Protein AF-A0A2X1L047-F1 (afdb_monomer)

Organism: Escherichia coli (NCBI:txid562)

Structure (mmCIF, N/CA/C/O backbone):
data_AF-A0A2X1L047-F1
#
_entry.id   AF-A0A2X1L047-F1
#
loop_
_atom_site.group_PDB
_atom_site.id
_atom_site.type_symbol
_atom_site.label_atom_id
_atom_site.label_alt_id
_atom_site.label_comp_id
_atom_site.label_asym_id
_atom_site.label_entity_id
_atom_site.label_seq_id
_atom_site.pdbx_PDB_ins_code
_atom_site.Cartn_x
_atom_site.Cartn_y
_atom_site.Cartn_z
_atom_site.occupancy
_atom_site.B_iso_or_equiv
_atom_site.auth_seq_id
_atom_site.auth_comp_id
_atom_site.auth_asym_id
_atom_site.auth_atom_id
_atom_site.pdbx_PDB_model_num
ATOM 1 N N . MET A 1 1 ? -14.850 -11.835 -10.271 1.00 62.09 1 MET A N 1
ATOM 2 C CA . MET A 1 1 ? -15.091 -10.368 -10.203 1.00 62.09 1 MET A CA 1
ATOM 3 C C . MET A 1 1 ? -16.073 -9.968 -9.106 1.00 62.09 1 MET A C 1
ATOM 5 O O . MET A 1 1 ? -15.681 -9.156 -8.285 1.00 62.09 1 MET A O 1
ATOM 9 N N . LYS A 1 2 ? -17.298 -10.521 -9.029 1.00 65.12 2 LYS A N 1
ATOM 10 C CA . LYS A 1 2 ? -18.247 -10.174 -7.944 1.00 65.12 2 LYS A CA 1
ATOM 11 C C . LYS A 1 2 ? -17.676 -10.410 -6.530 1.00 65.12 2 LYS A C 1
ATOM 13 O O . LYS A 1 2 ? -17.850 -9.552 -5.678 1.00 65.12 2 LYS A O 1
ATOM 18 N N . GLY A 1 3 ? -16.928 -11.499 -6.316 1.00 62.28 3 GLY A N 1
ATOM 19 C CA . GLY A 1 3 ? -16.247 -11.768 -5.037 1.00 62.28 3 GLY A CA 1
ATOM 20 C C . GLY A 1 3 ? -15.203 -10.712 -4.646 1.00 62.28 3 GLY A C 1
ATOM 21 O O . GLY A 1 3 ? -15.186 -10.265 -3.508 1.00 62.28 3 GLY A O 1
ATOM 22 N N . CYS A 1 4 ? -14.403 -10.220 -5.598 1.00 68.00 4 CYS A N 1
ATOM 23 C CA . CYS A 1 4 ? -13.423 -9.153 -5.348 1.00 68.00 4 CYS A CA 1
ATOM 24 C C . CYS A 1 4 ? -14.096 -7.829 -4.950 1.00 68.00 4 CYS A C 1
ATOM 26 O O . CYS A 1 4 ? -13.608 -7.125 -4.073 1.00 68.00 4 CYS A O 1
ATOM 28 N N . VAL A 1 5 ? -15.233 -7.503 -5.576 1.00 71.25 5 VAL A N 1
ATOM 29 C CA . VAL A 1 5 ? -16.035 -6.325 -5.206 1.00 71.25 5 VAL A CA 1
ATOM 30 C C . VAL A 1 5 ? -16.608 -6.489 -3.799 1.00 71.25 5 VAL A C 1
ATOM 32 O O . VAL A 1 5 ? -16.597 -5.538 -3.027 1.00 71.25 5 VAL A O 1
ATOM 35 N N . PHE A 1 6 ? -17.055 -7.694 -3.439 1.00 70.44 6 PHE A N 1
ATOM 36 C CA . PHE A 1 6 ? -17.582 -7.976 -2.106 1.00 70.44 6 PHE A CA 1
ATOM 37 C C . PHE A 1 6 ? -16.520 -7.841 -1.008 1.00 70.44 6 PHE A C 1
ATOM 39 O O . PHE A 1 6 ? -16.817 -7.265 0.033 1.00 70.44 6 PHE A O 1
ATOM 46 N N . LEU A 1 7 ? -15.277 -8.278 -1.255 1.00 72.06 7 LEU A N 1
ATOM 47 C CA . LEU A 1 7 ? -14.162 -8.015 -0.336 1.00 72.06 7 LEU A CA 1
ATOM 48 C C . LEU A 1 7 ? -13.925 -6.511 -0.155 1.00 72.06 7 LEU A C 1
ATOM 50 O O . LEU A 1 7 ? -13.777 -6.056 0.971 1.00 72.06 7 LEU A O 1
ATOM 54 N N . GLY A 1 8 ? -13.954 -5.734 -1.244 1.00 71.31 8 GLY A N 1
ATOM 55 C CA . GLY A 1 8 ? -13.827 -4.275 -1.168 1.00 71.31 8 GLY A CA 1
ATOM 56 C C . GLY A 1 8 ? -14.950 -3.617 -0.357 1.00 71.31 8 GLY A C 1
ATOM 57 O O . GLY A 1 8 ? -14.682 -2.749 0.468 1.00 71.31 8 GLY A O 1
ATOM 58 N N . ILE A 1 9 ? -16.196 -4.067 -0.543 1.00 72.12 9 ILE A N 1
ATOM 59 C CA . ILE A 1 9 ? -17.352 -3.606 0.246 1.00 72.12 9 ILE A CA 1
ATOM 60 C C . ILE A 1 9 ? -17.177 -3.977 1.722 1.00 72.12 9 ILE A C 1
ATOM 62 O O . ILE A 1 9 ? -17.412 -3.144 2.591 1.00 72.12 9 ILE A O 1
ATOM 66 N N . TYR A 1 10 ? -16.748 -5.206 2.014 1.00 77.06 10 TYR A N 1
ATOM 67 C CA . TYR A 1 10 ? -16.502 -5.654 3.382 1.00 77.06 10 TYR A CA 1
ATOM 68 C C . TYR A 1 10 ? -15.429 -4.804 4.074 1.00 77.06 10 TYR A C 1
ATOM 70 O O . TYR A 1 10 ? -15.672 -4.324 5.179 1.00 77.06 10 TYR A O 1
ATOM 78 N N . SER A 1 11 ? -14.291 -4.551 3.415 1.00 76.50 11 SER A N 1
ATOM 79 C CA . SER A 1 11 ? -13.235 -3.683 3.954 1.00 76.50 11 SER A CA 1
ATOM 80 C C . SER A 1 11 ? -13.743 -2.263 4.215 1.00 76.50 11 SER A C 1
ATOM 82 O O . SER A 1 11 ? -13.485 -1.714 5.280 1.00 76.50 11 SER A O 1
ATOM 84 N N . ASN A 1 12 ? -14.527 -1.692 3.294 1.00 77.69 12 ASN A N 1
ATOM 85 C CA . ASN A 1 12 ? -15.113 -0.364 3.481 1.00 77.69 12 ASN A CA 1
ATOM 86 C C . ASN A 1 12 ? -16.092 -0.316 4.670 1.00 77.69 12 ASN A C 1
ATOM 88 O O . ASN A 1 12 ? -16.062 0.618 5.464 1.00 77.69 12 ASN A O 1
ATOM 92 N N . ASN A 1 13 ? -16.930 -1.345 4.827 1.00 75.00 13 ASN A N 1
ATOM 93 C CA . ASN A 1 13 ? -17.867 -1.440 5.948 1.00 75.00 13 ASN A CA 1
ATOM 94 C C . ASN A 1 13 ? -17.146 -1.628 7.291 1.00 75.00 13 ASN A C 1
ATOM 96 O O . ASN A 1 13 ? -17.613 -1.134 8.316 1.00 75.00 13 ASN A O 1
ATOM 100 N N . LEU A 1 14 ? -16.026 -2.357 7.303 1.00 77.81 14 LEU A N 1
ATOM 101 C CA . LEU A 1 14 ? -15.207 -2.530 8.500 1.00 77.81 14 LEU A CA 1
ATOM 102 C C . LEU A 1 14 ? -14.537 -1.209 8.904 1.00 77.81 14 LEU A C 1
ATOM 104 O O . LEU A 1 14 ? -14.561 -0.859 10.084 1.00 77.81 14 LEU A O 1
ATOM 108 N N . ASP A 1 15 ? -14.018 -0.452 7.935 1.00 78.62 15 ASP A N 1
ATOM 109 C CA . ASP A 1 15 ? -13.467 0.888 8.167 1.00 78.62 15 ASP A CA 1
ATOM 110 C C . ASP A 1 15 ? -14.531 1.832 8.762 1.00 78.62 15 ASP A C 1
ATOM 112 O O . ASP A 1 15 ? -14.278 2.497 9.768 1.00 78.62 15 ASP A O 1
ATOM 116 N N . GLU A 1 16 ? -15.750 1.846 8.210 1.00 79.44 16 GLU A N 1
ATOM 117 C CA . GLU A 1 16 ? -16.874 2.631 8.747 1.00 79.44 16 GLU A CA 1
ATOM 118 C C . GLU A 1 16 ? -17.272 2.182 10.165 1.00 79.44 16 GLU A C 1
ATOM 120 O O . GLU A 1 16 ? -17.502 3.009 11.054 1.00 79.44 16 GLU A O 1
ATOM 125 N N . PHE A 1 17 ? -17.306 0.867 10.411 1.00 80.62 17 PHE A N 1
ATOM 126 C CA . PHE A 1 17 ? -17.589 0.313 11.733 1.00 80.62 17 PHE A CA 1
ATOM 127 C C . PHE A 1 17 ? -16.594 0.820 12.783 1.00 80.62 17 PHE A C 1
ATOM 129 O O . PHE A 1 17 ? -17.014 1.194 13.882 1.00 80.62 17 PHE A O 1
ATOM 136 N N . TYR A 1 18 ? -15.299 0.862 12.454 1.00 78.06 18 TYR A N 1
ATOM 137 C CA . TYR A 1 18 ? -14.273 1.370 13.361 1.00 78.06 18 TYR A CA 1
ATOM 138 C C . TYR A 1 18 ? -14.403 2.874 13.609 1.00 78.06 18 TYR A C 1
ATOM 140 O O . TYR A 1 18 ? -14.408 3.290 14.769 1.00 78.06 18 TYR A O 1
ATOM 148 N N . LYS A 1 19 ? -14.573 3.663 12.545 1.00 76.38 19 LYS A N 1
ATOM 149 C CA . LYS A 1 19 ? -14.665 5.129 12.626 1.00 76.38 19 LYS A CA 1
ATOM 150 C C . LYS A 1 19 ? -15.854 5.638 13.424 1.00 76.38 19 LYS A C 1
ATOM 152 O O . LYS A 1 19 ? -15.734 6.638 14.125 1.00 76.38 19 LYS A O 1
ATOM 157 N N . VAL A 1 20 ? -17.009 4.990 13.268 1.00 75.25 20 VAL A N 1
ATOM 158 C CA . VAL A 1 20 ? -18.275 5.475 13.832 1.00 75.25 20 VAL A CA 1
ATOM 159 C C . VAL A 1 20 ? -18.647 4.657 15.062 1.00 75.25 20 VAL A C 1
ATOM 161 O O . VAL A 1 20 ? -18.628 5.154 16.186 1.00 75.25 20 VAL A O 1
ATOM 164 N N . ARG A 1 21 ? -18.951 3.369 14.874 1.00 77.31 21 ARG A N 1
ATOM 165 C CA . ARG A 1 21 ? -19.600 2.550 15.911 1.00 77.31 21 ARG A CA 1
ATOM 166 C C . ARG A 1 21 ? -18.648 2.135 17.025 1.00 77.31 21 ARG A C 1
ATOM 168 O O . ARG A 1 21 ? -19.036 2.091 18.191 1.00 77.31 21 ARG A O 1
ATOM 175 N N . PHE A 1 22 ? -17.408 1.796 16.683 1.00 79.44 22 PHE A N 1
ATOM 176 C CA . PHE A 1 22 ? -16.419 1.399 17.680 1.00 79.44 22 PHE A CA 1
ATOM 177 C C . PHE A 1 22 ? -15.919 2.599 18.490 1.00 79.44 22 PHE A C 1
ATOM 179 O O . PHE A 1 22 ? -15.774 2.480 19.710 1.00 79.44 22 PHE A O 1
ATOM 186 N N . ALA A 1 23 ? -15.719 3.751 17.840 1.00 75.88 23 ALA A N 1
ATOM 187 C CA . ALA A 1 23 ? -15.419 5.014 18.510 1.00 75.88 23 ALA A CA 1
ATOM 188 C C . ALA A 1 23 ? -16.537 5.399 19.498 1.00 75.88 23 ALA A C 1
ATOM 190 O O . ALA A 1 23 ? -16.264 5.633 20.675 1.00 75.88 23 ALA A O 1
ATOM 191 N N . GLU A 1 24 ? -17.804 5.354 19.074 1.00 77.94 24 GLU A N 1
ATOM 192 C CA . GLU A 1 24 ? -18.957 5.617 19.944 1.00 77.94 24 GLU A CA 1
ATOM 193 C C . GLU A 1 24 ? -19.020 4.652 21.142 1.00 77.94 24 GLU A C 1
ATOM 195 O O . GLU A 1 24 ? -19.215 5.069 22.286 1.00 77.94 24 GLU A O 1
ATOM 200 N N . LEU A 1 25 ? -18.792 3.354 20.912 1.00 77.81 25 LEU A N 1
ATOM 201 C CA . LEU A 1 25 ? -18.768 2.368 21.989 1.00 77.81 25 LEU A CA 1
ATOM 202 C C . LEU A 1 25 ? -17.644 2.649 22.993 1.00 77.81 25 LEU A C 1
ATOM 204 O O . LEU A 1 25 ? -17.897 2.634 24.195 1.00 77.81 25 LEU A O 1
ATOM 208 N N . LYS A 1 26 ? -16.418 2.927 22.528 1.00 75.38 26 LYS A N 1
ATOM 209 C CA . LYS A 1 26 ? -15.298 3.310 23.405 1.00 75.38 26 LYS A CA 1
ATOM 210 C C . LYS A 1 26 ? -15.665 4.514 24.273 1.00 75.38 26 LYS A C 1
ATOM 212 O O . LYS A 1 26 ? -15.454 4.474 25.482 1.00 75.38 26 LYS A O 1
ATOM 217 N N . ARG A 1 27 ? -16.270 5.540 23.672 1.00 72.75 27 ARG A N 1
ATOM 218 C CA . ARG A 1 27 ? -16.733 6.754 24.360 1.00 72.75 27 ARG A CA 1
ATOM 219 C C . ARG A 1 27 ? -17.763 6.439 25.449 1.00 72.75 27 ARG A C 1
ATOM 221 O O . ARG A 1 27 ? -17.570 6.839 26.594 1.00 72.75 27 ARG A O 1
ATOM 228 N N . ARG A 1 28 ? -18.805 5.652 25.143 1.00 74.94 28 ARG A N 1
ATOM 229 C CA . ARG A 1 28 ? -19.816 5.214 26.132 1.00 74.94 28 ARG A CA 1
ATOM 230 C C . ARG A 1 28 ? -19.190 4.463 27.311 1.00 74.94 28 ARG A C 1
ATOM 232 O O . ARG A 1 28 ? -19.631 4.616 28.447 1.00 74.94 28 ARG A O 1
ATOM 239 N N . ILE A 1 29 ? -18.160 3.660 27.048 1.00 74.00 29 ILE A N 1
ATOM 240 C CA . ILE A 1 29 ? -17.449 2.907 28.085 1.00 74.00 29 ILE A CA 1
ATOM 241 C C . ILE A 1 29 ? -16.646 3.840 28.990 1.00 74.00 29 ILE A C 1
ATOM 243 O O . ILE A 1 29 ? -16.740 3.691 30.202 1.00 74.00 29 ILE A O 1
ATOM 247 N N . ILE A 1 30 ? -15.935 4.824 28.431 1.00 72.75 30 ILE A N 1
ATOM 248 C CA . ILE A 1 30 ? -15.201 5.834 29.213 1.00 72.75 30 ILE A CA 1
ATOM 249 C C . ILE A 1 30 ? -16.155 6.583 30.160 1.00 72.75 30 ILE A C 1
ATOM 251 O O . ILE A 1 30 ? -15.883 6.675 31.354 1.00 72.75 30 ILE A O 1
ATOM 255 N N . ILE A 1 31 ? -17.317 7.025 29.660 1.00 71.69 31 ILE A N 1
ATOM 256 C CA . ILE A 1 31 ? -18.344 7.705 30.476 1.00 71.69 31 ILE A CA 1
ATOM 257 C C . ILE A 1 31 ? -18.856 6.786 31.598 1.00 71.69 31 ILE A C 1
ATOM 259 O O . ILE A 1 31 ? -18.982 7.204 32.747 1.00 71.69 31 ILE A O 1
ATOM 263 N N . SER A 1 32 ? -19.135 5.520 31.279 1.00 70.69 32 SER A N 1
ATOM 264 C CA . SER A 1 32 ? -19.627 4.525 32.241 1.00 70.69 32 SER A CA 1
ATOM 265 C C . SER A 1 32 ? -18.594 4.156 33.315 1.00 70.69 32 SER A C 1
ATOM 267 O O . SER A 1 32 ? -18.981 3.866 34.449 1.00 70.69 32 SER A O 1
ATOM 269 N N . GLU A 1 33 ? -17.302 4.123 32.973 1.00 70.69 33 GLU A N 1
ATOM 270 C CA . GLU A 1 33 ? -16.218 3.819 33.917 1.00 70.69 33 GLU A CA 1
ATOM 271 C C . GLU A 1 33 ? -16.033 4.949 34.938 1.00 70.69 33 GLU A C 1
ATOM 273 O O . GLU A 1 33 ? -15.880 4.664 36.127 1.00 70.69 33 GLU A O 1
ATOM 278 N N . GLU A 1 34 ? -16.145 6.216 34.521 1.00 67.44 34 GLU A N 1
ATOM 279 C CA . GLU A 1 34 ? -16.120 7.356 35.451 1.00 67.44 34 GLU A CA 1
ATOM 280 C C . GLU A 1 34 ? -17.330 7.385 36.400 1.00 67.44 34 GLU A C 1
ATOM 282 O O . GLU A 1 34 ? -17.208 7.808 37.548 1.00 67.44 34 GLU A O 1
ATOM 287 N N . GLN A 1 35 ? -18.484 6.871 35.965 1.00 65.88 35 GLN A N 1
ATOM 288 C CA . GLN A 1 35 ? -19.692 6.754 36.794 1.00 65.88 35 GLN A CA 1
ATOM 289 C C . GLN A 1 35 ? -19.705 5.508 37.707 1.00 65.88 35 GLN A C 1
ATOM 291 O O . GLN A 1 35 ? -20.680 5.275 38.421 1.00 65.88 35 GLN A O 1
ATOM 296 N N . GLY A 1 36 ? -18.637 4.697 37.712 1.00 62.31 36 GLY A N 1
ATOM 297 C CA . GLY A 1 36 ? -18.472 3.559 38.626 1.00 62.31 36 GLY A CA 1
ATOM 298 C C . GLY A 1 36 ? -19.097 2.230 38.172 1.00 62.31 36 GLY A C 1
ATOM 299 O O . GLY A 1 36 ? -19.110 1.270 38.944 1.00 62.31 36 GLY A O 1
ATOM 300 N N . SER A 1 37 ? -19.581 2.119 36.929 1.00 61.22 37 SER A N 1
ATOM 301 C CA . SER A 1 37 ? -20.124 0.871 36.364 1.00 61.22 37 SER A CA 1
ATOM 302 C C . SER A 1 37 ? -19.024 0.094 35.628 1.00 61.22 37 SER A C 1
ATOM 304 O O . SER A 1 37 ? -18.656 0.426 34.502 1.00 61.22 37 SER A O 1
ATOM 306 N N . ASN A 1 38 ? -18.446 -0.922 36.286 1.00 59.69 38 ASN A N 1
ATOM 307 C CA . ASN A 1 38 ? -17.053 -1.307 36.017 1.00 59.69 38 ASN A CA 1
ATOM 308 C C . ASN A 1 38 ? -16.782 -2.790 35.660 1.00 59.69 38 ASN A C 1
ATOM 310 O O . ASN A 1 38 ? -15.730 -3.311 36.016 1.00 59.69 38 ASN A O 1
ATOM 314 N N . SER A 1 39 ? -17.668 -3.529 34.966 1.00 57.19 39 SER A N 1
ATOM 315 C CA . SER A 1 39 ? -17.273 -4.898 34.531 1.00 57.19 39 SER A CA 1
ATOM 316 C C . SER A 1 39 ? -17.760 -5.382 33.165 1.00 57.19 39 SER A C 1
ATOM 318 O O . SER A 1 39 ? -17.006 -6.046 32.454 1.00 57.19 39 SER A O 1
ATOM 320 N N . HIS A 1 40 ? -18.983 -5.060 32.740 1.00 61.69 40 HIS A N 1
ATOM 321 C CA . HIS A 1 40 ? -19.540 -5.648 31.511 1.00 61.69 40 HIS A CA 1
ATOM 322 C C . HIS A 1 40 ? -19.013 -4.997 30.219 1.00 61.69 40 HIS A C 1
ATOM 324 O O . HIS A 1 40 ? -18.878 -5.667 29.193 1.00 61.69 40 HIS A O 1
ATOM 330 N N . SER A 1 41 ? -18.628 -3.725 30.291 1.00 66.00 41 SER A N 1
ATOM 331 C CA . SER A 1 41 ? -18.133 -2.915 29.175 1.00 66.00 41 SER A CA 1
ATOM 332 C C . SER A 1 41 ? -16.807 -3.415 28.583 1.00 66.00 41 SER A C 1
ATOM 334 O O . SER A 1 41 ? -16.693 -3.607 27.370 1.00 66.00 41 SER A O 1
ATOM 336 N N . ARG A 1 42 ? -15.815 -3.732 29.429 1.00 68.81 42 ARG A N 1
ATOM 337 C CA . ARG A 1 42 ? -14.519 -4.280 28.980 1.00 68.81 42 ARG A CA 1
ATOM 338 C C . ARG A 1 42 ? -14.652 -5.684 28.391 1.00 68.81 42 ARG A C 1
ATOM 340 O O . ARG A 1 42 ? -14.000 -6.004 27.398 1.00 68.81 42 ARG A O 1
ATOM 347 N N . HIS A 1 43 ? -15.547 -6.504 28.945 1.00 75.19 43 HIS A N 1
ATOM 348 C CA . HIS A 1 43 ? -15.864 -7.816 28.379 1.00 75.19 43 HIS A CA 1
ATOM 349 C C . HIS A 1 43 ? -16.485 -7.718 26.979 1.00 75.19 43 HIS A C 1
ATOM 351 O O . HIS A 1 43 ? -16.197 -8.562 26.128 1.00 75.19 43 HIS A O 1
ATOM 357 N N . LEU A 1 44 ? -17.312 -6.700 26.719 1.00 75.44 44 LEU A N 1
ATOM 358 C CA . LEU A 1 44 ? -17.880 -6.460 25.393 1.00 75.44 44 LEU A CA 1
ATOM 359 C C . LEU A 1 44 ? -16.802 -6.047 24.380 1.00 75.44 44 LEU A C 1
ATOM 361 O O . LEU A 1 44 ? -16.772 -6.611 23.287 1.00 75.44 44 LEU A O 1
ATOM 365 N N . LEU A 1 45 ? -15.877 -5.153 24.752 1.00 76.12 45 LEU A N 1
ATOM 366 C CA . LEU A 1 45 ? -14.743 -4.777 23.893 1.00 76.12 45 LEU A CA 1
ATOM 367 C C . LEU A 1 45 ? -13.876 -5.983 23.526 1.00 76.12 45 LEU A C 1
ATOM 369 O O . LEU A 1 45 ? -13.600 -6.197 22.348 1.00 76.12 45 LEU A O 1
ATOM 373 N N . GLY A 1 46 ? -13.518 -6.819 24.505 1.00 78.31 46 GLY A N 1
ATOM 374 C CA . GLY A 1 46 ? -12.752 -8.042 24.246 1.00 78.31 46 GLY A CA 1
ATOM 375 C C . GLY A 1 46 ? -13.494 -9.029 23.331 1.00 78.31 46 GLY A C 1
ATOM 376 O O . GLY A 1 46 ? -12.893 -9.667 22.463 1.00 78.31 46 GLY A O 1
ATOM 377 N N . LYS A 1 47 ? -14.826 -9.123 23.450 1.00 83.19 47 LYS A N 1
ATOM 378 C CA . LYS A 1 47 ? -15.653 -9.932 22.537 1.00 83.19 47 LYS A CA 1
ATOM 379 C C . LYS A 1 47 ? -15.706 -9.351 21.123 1.00 83.19 47 LYS A C 1
ATOM 381 O O . LYS A 1 47 ? -15.669 -10.119 20.167 1.00 83.19 47 LYS A O 1
ATOM 386 N N . ILE A 1 48 ? -15.784 -8.029 20.974 1.00 82.56 48 ILE A N 1
ATOM 387 C CA . ILE A 1 48 ? -15.760 -7.374 19.658 1.00 82.56 48 ILE A CA 1
ATOM 388 C C . ILE A 1 48 ? -14.395 -7.578 19.009 1.00 82.56 48 ILE A C 1
ATOM 390 O O . ILE A 1 48 ? -14.335 -8.073 17.890 1.00 82.56 48 ILE A O 1
ATOM 394 N N . GLN A 1 49 ? -13.307 -7.301 19.729 1.00 81.19 49 GLN A N 1
ATOM 395 C CA . GLN A 1 49 ? -11.952 -7.470 19.210 1.00 81.19 49 GLN A CA 1
ATOM 396 C C . GLN A 1 49 ? -11.674 -8.920 18.802 1.00 81.19 49 GLN A C 1
ATOM 398 O O . GLN A 1 49 ? -11.163 -9.156 17.713 1.00 81.19 49 GLN A O 1
ATOM 403 N N . SER A 1 50 ? -12.062 -9.904 19.620 1.00 85.50 50 SER A N 1
ATOM 404 C CA . SER A 1 50 ? -11.879 -11.319 19.258 1.00 85.50 50 SER A CA 1
ATOM 405 C C . SER A 1 50 ? -12.707 -11.733 18.037 1.00 85.50 50 SER A C 1
ATOM 407 O O . SER A 1 50 ? -12.224 -12.506 17.212 1.00 85.50 50 SER A O 1
ATOM 409 N N . ARG A 1 51 ? -13.926 -11.198 17.871 1.00 85.94 51 ARG A N 1
ATOM 410 C CA . ARG A 1 51 ? -14.729 -11.418 16.658 1.00 85.94 51 ARG A CA 1
ATOM 411 C C . ARG A 1 51 ? -14.110 -10.770 15.428 1.00 85.94 51 ARG A C 1
ATOM 413 O O . ARG A 1 51 ? -14.105 -11.414 14.387 1.00 85.94 51 ARG A O 1
ATOM 420 N N . VAL A 1 52 ? -13.584 -9.550 15.543 1.00 82.88 52 VAL A N 1
ATOM 421 C CA . VAL A 1 52 ? -12.917 -8.889 14.414 1.00 82.88 52 VAL A CA 1
ATOM 422 C C . VAL A 1 52 ? -11.661 -9.654 14.016 1.00 82.88 52 VAL A C 1
ATOM 424 O O . VAL A 1 52 ? -11.518 -9.972 12.847 1.00 82.88 52 VAL A O 1
ATOM 427 N N . LEU A 1 53 ? -10.816 -10.052 14.974 1.00 83.88 53 LEU A N 1
ATOM 428 C CA . LEU A 1 53 ? -9.627 -10.866 14.690 1.00 83.88 53 LEU A CA 1
ATOM 429 C C . LEU A 1 53 ? -9.982 -12.181 13.987 1.00 83.88 53 LEU A C 1
ATOM 431 O O . LEU A 1 53 ? -9.290 -12.603 13.067 1.00 83.88 53 LEU A O 1
ATOM 435 N N . LYS A 1 54 ? -11.074 -12.832 14.400 1.00 87.69 54 LYS A N 1
ATOM 436 C CA . LYS A 1 54 ? -11.547 -14.046 13.732 1.00 87.69 54 LYS A CA 1
ATOM 437 C C . LYS A 1 54 ? -12.041 -13.762 12.309 1.00 87.69 54 LYS A C 1
ATOM 439 O O . LYS A 1 54 ? -11.723 -14.517 11.398 1.00 87.69 54 LYS A O 1
ATOM 444 N N . ALA A 1 55 ? -12.797 -12.685 12.119 1.00 82.88 55 ALA A N 1
ATOM 445 C CA . ALA A 1 55 ? -13.295 -12.292 10.806 1.00 82.88 55 ALA A CA 1
ATOM 446 C C . ALA A 1 55 ? -12.159 -11.872 9.855 1.00 82.88 55 ALA A C 1
ATOM 448 O O . ALA A 1 55 ? -12.251 -12.118 8.659 1.00 82.88 55 ALA A O 1
ATOM 449 N N . ASP A 1 56 ? -11.078 -11.296 10.383 1.00 81.50 56 ASP A N 1
ATOM 450 C CA . ASP A 1 56 ? -9.861 -10.954 9.639 1.00 81.50 56 ASP A CA 1
ATOM 451 C C . ASP A 1 56 ? -9.141 -12.216 9.128 1.00 81.50 56 ASP A C 1
ATOM 453 O O . ASP A 1 56 ? -8.813 -12.325 7.950 1.00 81.50 56 ASP A O 1
ATOM 457 N N . GLN A 1 57 ? -9.028 -13.253 9.968 1.00 86.50 57 GLN A N 1
ATOM 458 C CA . GLN A 1 57 ? -8.504 -14.558 9.537 1.00 86.50 57 GLN A CA 1
ATOM 459 C C . GLN A 1 57 ? -9.376 -15.217 8.456 1.00 86.50 57 GLN A C 1
ATOM 461 O O . GLN A 1 57 ? -8.860 -15.818 7.511 1.00 86.50 57 GLN A O 1
ATOM 466 N N . GLU A 1 58 ? -10.702 -15.121 8.583 1.00 86.94 58 GLU A N 1
ATOM 467 C CA . GLU A 1 58 ? -11.637 -15.613 7.563 1.00 86.94 58 GLU A CA 1
ATOM 468 C C . GLU A 1 58 ? -11.515 -14.806 6.257 1.00 86.94 58 GLU A C 1
ATOM 470 O O . GLU A 1 58 ? -11.551 -15.385 5.168 1.00 86.94 58 GLU A O 1
ATOM 475 N N . PHE A 1 59 ? -11.304 -13.490 6.357 1.00 82.75 59 PHE A N 1
ATOM 476 C CA . PHE A 1 59 ? -11.063 -12.604 5.221 1.00 82.75 59 PHE A CA 1
ATOM 477 C C . PHE A 1 59 ? -9.791 -12.991 4.463 1.00 82.75 59 PHE A C 1
ATOM 479 O O . PHE A 1 59 ? -9.842 -13.135 3.242 1.00 82.75 59 PHE A O 1
ATOM 486 N N . ASP A 1 60 ? -8.683 -13.245 5.163 1.00 82.69 60 ASP A N 1
ATOM 487 C CA . ASP A 1 60 ? -7.433 -13.707 4.549 1.00 82.69 60 ASP A CA 1
ATOM 488 C C . ASP A 1 60 ? -7.609 -15.044 3.819 1.00 82.69 60 ASP A C 1
ATOM 490 O O . ASP A 1 60 ? -7.091 -15.243 2.713 1.00 82.69 60 ASP A O 1
ATOM 494 N N . GLY A 1 61 ? -8.372 -15.969 4.408 1.00 88.25 61 GLY A N 1
ATOM 495 C CA . GLY A 1 61 ? -8.718 -17.242 3.775 1.00 88.25 61 GLY A CA 1
ATOM 496 C C . GLY A 1 61 ? -9.479 -17.044 2.461 1.00 88.25 61 GLY A C 1
ATOM 497 O O . GLY A 1 61 ? -9.068 -17.560 1.418 1.00 88.25 61 GLY A O 1
ATOM 498 N N . LEU A 1 62 ? -10.543 -16.238 2.495 1.00 87.50 62 LEU A N 1
ATOM 499 C CA . LEU A 1 62 ? -11.361 -15.914 1.322 1.00 87.50 62 LEU A CA 1
ATOM 500 C C . LEU A 1 62 ? -10.577 -15.145 0.256 1.00 87.50 62 LEU A C 1
ATOM 502 O O . LEU A 1 62 ? -10.747 -15.391 -0.939 1.00 87.50 62 LEU A O 1
ATOM 506 N N . TYR A 1 63 ? -9.704 -14.227 0.666 1.00 84.00 63 TYR A N 1
ATOM 507 C CA . TYR A 1 63 ? -8.839 -13.483 -0.241 1.00 84.00 63 TYR A CA 1
ATOM 508 C C . TYR A 1 63 ? -7.917 -14.425 -1.017 1.00 84.00 63 TYR A C 1
ATOM 510 O O . TYR A 1 63 ? -7.855 -14.356 -2.247 1.00 84.00 63 TYR A O 1
ATOM 518 N N . ASN A 1 64 ? -7.266 -15.364 -0.327 1.00 87.19 64 ASN A N 1
ATOM 519 C CA . ASN A 1 64 ? -6.416 -16.364 -0.969 1.00 87.19 64 ASN A CA 1
ATOM 520 C C . ASN A 1 64 ? -7.208 -17.292 -1.902 1.00 87.19 64 ASN A C 1
ATOM 522 O O . ASN A 1 64 ? -6.752 -17.585 -3.010 1.00 87.19 64 ASN A O 1
ATOM 526 N N . GLU A 1 65 ? -8.408 -17.720 -1.504 1.00 89.94 65 GLU A N 1
ATOM 527 C CA . GLU A 1 65 ? -9.285 -18.521 -2.363 1.00 89.94 65 GLU A CA 1
ATOM 528 C C . GLU A 1 65 ? -9.662 -17.768 -3.648 1.00 89.94 65 GLU A C 1
ATOM 530 O O . GLU A 1 65 ? -9.554 -18.315 -4.750 1.00 89.94 65 GLU A O 1
ATOM 535 N N . LEU A 1 66 ? -10.015 -16.486 -3.531 1.00 88.88 66 LEU A N 1
ATOM 536 C CA . LEU A 1 66 ? -10.338 -15.634 -4.673 1.00 88.88 66 LEU A CA 1
ATOM 537 C C . LEU A 1 66 ? -9.133 -15.411 -5.591 1.00 88.88 66 LEU A C 1
ATOM 539 O O . LEU A 1 66 ? -9.296 -15.431 -6.812 1.00 88.88 66 LEU A O 1
ATOM 543 N N . LEU A 1 67 ? -7.922 -15.258 -5.047 1.00 87.50 67 LEU A N 1
ATOM 544 C CA . LEU A 1 67 ? -6.702 -15.192 -5.858 1.00 87.50 67 LEU A CA 1
ATOM 545 C C . LEU A 1 67 ? -6.484 -16.480 -6.664 1.00 87.50 67 LEU A C 1
ATOM 547 O O . LEU A 1 67 ? -6.148 -16.419 -7.851 1.00 87.50 67 LEU A O 1
ATOM 551 N N . LEU A 1 68 ? -6.721 -17.646 -6.057 1.00 90.56 68 LEU A N 1
ATOM 552 C CA . LEU A 1 68 ? -6.639 -18.933 -6.752 1.00 90.56 68 LEU A CA 1
ATOM 553 C C . LEU A 1 68 ? -7.724 -19.067 -7.829 1.00 90.56 68 LEU A C 1
ATOM 555 O O . LEU A 1 68 ? -7.448 -19.545 -8.933 1.00 90.56 68 LEU A O 1
ATOM 559 N N . GLU A 1 69 ? -8.950 -18.622 -7.553 1.00 90.50 69 GLU A N 1
ATOM 560 C CA . GLU A 1 69 ? -10.039 -18.608 -8.531 1.00 90.50 69 GLU A CA 1
ATOM 561 C C . GLU A 1 69 ? -9.734 -17.669 -9.711 1.00 90.50 69 GLU A C 1
ATOM 563 O O . GLU A 1 69 ? -9.956 -18.020 -10.876 1.00 90.50 69 GLU A O 1
ATOM 568 N N . MET A 1 70 ? -9.162 -16.494 -9.443 1.00 89.19 70 MET A N 1
ATOM 569 C CA . MET A 1 70 ? -8.686 -15.571 -10.476 1.00 89.19 70 MET A CA 1
ATOM 570 C C . MET A 1 70 ? -7.614 -16.226 -11.350 1.00 89.19 70 MET A C 1
ATOM 572 O O . MET A 1 70 ? -7.717 -16.171 -12.580 1.00 89.19 70 MET A O 1
ATOM 576 N N . ALA A 1 71 ? -6.651 -16.919 -10.737 1.00 89.38 71 ALA A N 1
ATOM 577 C CA . ALA A 1 71 ? -5.591 -17.621 -11.455 1.00 89.38 71 ALA A CA 1
ATOM 578 C C . ALA A 1 71 ? -6.144 -18.725 -12.374 1.00 89.38 71 ALA A C 1
ATOM 580 O O . ALA A 1 71 ? -5.699 -18.855 -13.519 1.00 89.38 71 ALA A O 1
ATOM 581 N N . ARG A 1 72 ? -7.171 -19.474 -11.936 1.00 90.62 72 ARG A N 1
ATOM 582 C CA . ARG A 1 72 ? -7.889 -20.451 -12.788 1.00 90.62 72 ARG A CA 1
ATOM 583 C C . ARG A 1 72 ? -8.502 -19.776 -14.020 1.00 90.62 72 ARG A C 1
ATOM 585 O O . ARG A 1 72 ? -8.404 -20.305 -15.127 1.00 90.62 72 ARG A O 1
ATOM 592 N N . ASN A 1 73 ? -9.026 -18.564 -13.848 1.00 89.06 73 ASN A N 1
ATOM 593 C CA . ASN A 1 73 ? -9.546 -17.708 -14.919 1.00 89.06 73 ASN A CA 1
ATOM 594 C C . ASN A 1 73 ? -8.457 -16.936 -15.700 1.00 89.06 73 ASN A C 1
ATOM 596 O O . ASN A 1 73 ? -8.775 -16.021 -16.462 1.00 89.06 73 ASN A O 1
ATOM 600 N N . GLN A 1 74 ? -7.179 -17.313 -15.556 1.00 89.69 74 GLN A N 1
ATOM 601 C CA . GLN A 1 74 ? -6.015 -16.709 -16.222 1.00 89.69 74 GLN A CA 1
ATOM 602 C C . GLN A 1 74 ? -5.715 -15.255 -15.821 1.00 89.69 74 GLN A C 1
ATOM 604 O O . GLN A 1 74 ? -4.968 -14.567 -16.523 1.00 89.69 74 GLN A O 1
ATOM 609 N N . ILE A 1 75 ? -6.269 -14.783 -14.704 1.00 90.06 75 ILE A N 1
ATOM 610 C CA . ILE A 1 75 ? -6.011 -13.457 -14.140 1.00 90.06 75 ILE A CA 1
ATOM 611 C C . ILE A 1 75 ? -5.062 -13.618 -12.956 1.00 90.06 75 ILE A C 1
ATOM 613 O O . ILE A 1 75 ? -5.362 -14.347 -12.018 1.00 90.06 75 ILE A O 1
ATOM 617 N N . PHE A 1 76 ? -3.923 -12.932 -12.985 1.00 90.75 76 PHE A N 1
ATOM 618 C CA . PHE A 1 76 ? -2.883 -13.095 -11.970 1.00 90.75 76 PHE A CA 1
ATOM 619 C C . PHE A 1 76 ? -2.589 -11.754 -11.316 1.00 90.75 76 PHE A C 1
ATOM 621 O O . PHE A 1 76 ? -1.996 -10.888 -11.954 1.00 90.75 76 PHE A O 1
ATOM 628 N N . LEU A 1 77 ? -2.990 -11.585 -10.057 1.00 91.31 77 LEU A N 1
ATOM 629 C CA . LEU A 1 77 ? -2.539 -10.463 -9.241 1.00 91.31 77 LEU A CA 1
ATOM 630 C C . LEU A 1 77 ? -1.183 -10.827 -8.633 1.00 91.31 77 LEU A C 1
ATOM 632 O O . LEU A 1 77 ? -1.110 -11.712 -7.785 1.00 91.31 77 LEU A O 1
ATOM 636 N N . ILE A 1 78 ? -0.120 -10.184 -9.111 1.00 92.31 78 ILE A N 1
ATOM 637 C CA . ILE A 1 78 ? 1.258 -10.460 -8.694 1.00 92.31 78 ILE A CA 1
ATOM 638 C C . ILE A 1 78 ? 1.868 -9.273 -7.945 1.00 92.31 78 ILE A C 1
ATOM 640 O O . ILE A 1 78 ? 1.403 -8.135 -8.058 1.00 92.31 78 ILE A O 1
ATOM 644 N N . ASN A 1 79 ? 2.912 -9.543 -7.165 1.00 92.81 79 ASN A N 1
ATOM 645 C CA . ASN A 1 79 ? 3.678 -8.534 -6.433 1.00 92.81 79 ASN A CA 1
ATOM 646 C C . ASN A 1 79 ? 5.029 -8.224 -7.102 1.00 92.81 79 ASN A C 1
ATOM 648 O O . ASN A 1 79 ? 5.411 -8.841 -8.097 1.00 92.81 79 ASN A O 1
ATOM 652 N N . GLU A 1 80 ? 5.764 -7.264 -6.543 1.00 92.81 80 GLU A N 1
ATOM 653 C CA . GLU A 1 80 ? 7.051 -6.792 -7.059 1.00 92.81 80 GLU A CA 1
ATOM 654 C C . GLU A 1 80 ? 8.140 -7.870 -7.108 1.00 92.81 80 GLU A C 1
ATOM 656 O O . GLU A 1 80 ? 9.062 -7.786 -7.917 1.00 92.81 80 GLU A O 1
ATOM 661 N N . ARG A 1 81 ? 8.027 -8.908 -6.272 1.00 93.19 81 ARG A N 1
ATOM 662 C CA . ARG A 1 81 ? 8.991 -10.017 -6.190 1.00 93.19 81 ARG A CA 1
ATOM 663 C C . ARG A 1 81 ? 8.721 -11.111 -7.220 1.00 93.19 81 ARG A C 1
ATOM 665 O O . ARG A 1 81 ? 9.567 -11.969 -7.440 1.00 93.19 81 ARG A O 1
ATOM 672 N N . GLN A 1 82 ? 7.541 -11.094 -7.833 1.00 93.06 82 GLN A N 1
ATOM 673 C CA . GLN A 1 82 ? 7.082 -12.080 -8.814 1.00 93.06 82 GLN A CA 1
ATOM 674 C C . GLN A 1 82 ? 7.202 -11.577 -10.260 1.00 93.06 82 GLN A C 1
ATOM 676 O O . GLN A 1 82 ? 6.799 -12.274 -11.192 1.00 93.06 82 GLN A O 1
ATOM 681 N N . LEU A 1 83 ? 7.735 -10.368 -10.456 1.00 93.31 83 LEU A N 1
ATOM 682 C CA . LEU A 1 83 ? 7.907 -9.758 -11.768 1.00 93.31 83 LEU A CA 1
ATOM 683 C C . LEU A 1 83 ? 9.035 -10.421 -12.554 1.00 93.31 83 LEU A C 1
ATOM 685 O O . LEU A 1 83 ? 10.151 -10.593 -12.056 1.00 93.31 83 LEU A O 1
ATOM 689 N N . SER A 1 84 ? 8.785 -10.674 -13.832 1.00 92.94 84 SER A N 1
ATOM 690 C CA . SER A 1 84 ? 9.843 -11.059 -14.759 1.00 92.94 84 SER A CA 1
ATOM 691 C C . SER A 1 84 ? 10.779 -9.894 -15.084 1.00 92.94 84 SER A C 1
ATOM 693 O O . SER A 1 84 ? 10.411 -8.727 -14.960 1.00 92.94 84 SER A O 1
ATOM 695 N N . VAL A 1 85 ? 11.961 -10.192 -15.625 1.00 93.00 85 VAL A N 1
ATOM 696 C CA . VAL A 1 85 ? 12.919 -9.166 -16.080 1.00 93.00 85 VAL A CA 1
ATOM 697 C C . VAL A 1 85 ? 12.302 -8.220 -17.124 1.00 93.00 85 VAL A C 1
ATOM 699 O O . VAL A 1 85 ? 12.561 -7.017 -17.116 1.00 93.00 85 VAL A O 1
ATOM 702 N N . ASN A 1 86 ? 11.443 -8.732 -18.008 1.00 92.88 86 ASN A N 1
ATOM 703 C CA . ASN A 1 86 ? 10.781 -7.906 -19.015 1.00 92.88 86 ASN A CA 1
ATOM 704 C C . ASN A 1 86 ? 9.726 -6.977 -18.389 1.00 92.88 86 ASN A C 1
ATOM 706 O O . ASN A 1 86 ? 9.683 -5.784 -18.690 1.00 92.88 86 ASN A O 1
ATOM 710 N N . GLN A 1 87 ? 8.907 -7.502 -17.474 1.00 94.69 87 GLN A N 1
ATOM 711 C CA . GLN A 1 87 ? 7.899 -6.718 -16.756 1.00 94.69 87 GLN A CA 1
ATOM 712 C C . GLN A 1 87 ? 8.532 -5.666 -15.850 1.00 94.69 87 GLN A C 1
ATOM 714 O O . GLN A 1 87 ? 8.009 -4.562 -15.747 1.00 94.69 87 GLN A O 1
ATOM 719 N N . GLN A 1 88 ? 9.674 -5.980 -15.244 1.00 95.56 88 GLN A N 1
ATOM 720 C CA . GLN A 1 88 ? 10.481 -5.051 -14.461 1.00 95.56 88 GLN A CA 1
ATOM 721 C C . GLN A 1 88 ? 10.913 -3.834 -15.291 1.00 95.56 88 GLN A C 1
ATOM 723 O O . GLN A 1 88 ? 10.664 -2.693 -14.901 1.00 95.56 88 GLN A O 1
ATOM 728 N N . ASN A 1 89 ? 11.493 -4.060 -16.473 1.00 95.38 89 ASN A N 1
ATOM 729 C CA . ASN A 1 89 ? 11.893 -2.977 -17.378 1.00 95.38 89 ASN A CA 1
ATOM 730 C C . ASN A 1 89 ? 10.690 -2.156 -17.855 1.00 95.38 89 ASN A C 1
ATOM 732 O O . ASN A 1 89 ? 10.738 -0.923 -17.867 1.00 95.38 89 ASN A O 1
ATOM 736 N N . TRP A 1 90 ? 9.594 -2.838 -18.196 1.00 95.81 90 TRP A N 1
ATOM 737 C CA . TRP A 1 90 ? 8.344 -2.183 -18.566 1.00 95.81 90 TRP A CA 1
ATOM 738 C C . TRP A 1 90 ? 7.801 -1.316 -17.426 1.00 95.81 90 TRP A C 1
ATOM 740 O O . TRP A 1 90 ? 7.438 -0.167 -17.663 1.00 95.81 90 TRP A O 1
ATOM 750 N N . LEU A 1 91 ? 7.814 -1.815 -16.186 1.00 96.00 91 LEU A N 1
ATOM 751 C CA . LEU A 1 91 ? 7.348 -1.078 -15.013 1.00 96.00 91 LEU A CA 1
ATOM 752 C C . LEU A 1 91 ? 8.191 0.158 -14.735 1.00 96.00 91 LEU A C 1
ATOM 754 O O . LEU A 1 91 ? 7.621 1.204 -14.450 1.00 96.00 91 LEU A O 1
ATOM 758 N N . ARG A 1 92 ? 9.521 0.090 -14.871 1.00 95.56 92 ARG A N 1
ATOM 759 C CA . ARG A 1 92 ? 10.376 1.282 -14.727 1.00 95.56 92 ARG A CA 1
ATOM 760 C C . ARG A 1 92 ? 10.045 2.343 -15.773 1.00 95.56 92 ARG A C 1
ATOM 762 O O . ARG A 1 92 ? 10.041 3.534 -15.462 1.00 95.56 92 ARG A O 1
ATOM 769 N N . HIS A 1 93 ? 9.764 1.929 -17.009 1.00 96.06 93 HIS A N 1
ATOM 770 C CA . HIS A 1 93 ? 9.337 2.849 -18.060 1.00 96.06 93 HIS A CA 1
ATOM 771 C C . HIS A 1 93 ? 7.956 3.443 -17.753 1.00 96.06 93 HIS A C 1
ATOM 773 O O . HIS A 1 93 ? 7.804 4.663 -17.743 1.00 96.06 93 HIS A O 1
ATOM 779 N N . TYR A 1 94 ? 6.981 2.596 -17.420 1.00 95.56 94 TYR A N 1
ATOM 780 C CA . TYR A 1 94 ? 5.631 3.000 -17.036 1.00 95.56 94 TYR A CA 1
ATOM 781 C C . TYR A 1 94 ? 5.643 3.972 -15.848 1.00 95.56 94 TYR A C 1
ATOM 783 O O . TYR A 1 94 ? 5.014 5.028 -15.897 1.00 95.56 94 TYR A O 1
ATOM 791 N N . PHE A 1 95 ? 6.431 3.669 -14.814 1.00 95.69 95 PHE A N 1
ATOM 792 C CA . PHE A 1 95 ? 6.613 4.527 -13.652 1.00 95.69 95 PHE A CA 1
ATOM 793 C C . PHE A 1 95 ? 7.121 5.912 -14.059 1.00 95.69 95 PHE A C 1
ATOM 795 O O . PHE A 1 95 ? 6.516 6.915 -13.692 1.00 95.69 95 PHE A O 1
ATOM 802 N N . LYS A 1 96 ? 8.188 5.985 -14.865 1.00 94.69 96 LYS A N 1
ATOM 803 C CA . LYS A 1 96 ? 8.780 7.262 -15.292 1.00 94.69 96 LYS A CA 1
ATOM 804 C C . LYS A 1 96 ? 7.836 8.110 -16.146 1.00 94.69 96 LYS A C 1
ATOM 806 O O . LYS A 1 96 ? 7.867 9.326 -16.003 1.00 94.69 96 LYS A O 1
ATOM 811 N N . GLN A 1 97 ? 7.042 7.483 -17.014 1.00 95.00 97 GLN A N 1
ATOM 812 C CA . GLN A 1 97 ? 6.147 8.184 -17.942 1.00 95.00 97 GLN A CA 1
ATOM 813 C C . GLN A 1 97 ? 4.830 8.624 -17.292 1.00 95.00 97 GLN A C 1
ATOM 815 O O . GLN A 1 97 ? 4.367 9.726 -17.560 1.00 95.00 97 GLN A O 1
ATOM 820 N N . TYR A 1 98 ? 4.231 7.781 -16.444 1.00 93.12 98 TYR A N 1
ATOM 821 C CA . TYR A 1 98 ? 2.855 7.985 -15.973 1.00 93.12 98 TYR A CA 1
ATOM 822 C C . TYR A 1 98 ? 2.744 8.229 -14.467 1.00 93.12 98 TYR A C 1
ATOM 824 O O . TYR A 1 98 ? 1.905 9.015 -14.036 1.00 93.12 98 TYR A O 1
ATOM 832 N N . LEU A 1 99 ? 3.570 7.569 -13.648 1.00 94.12 99 LEU A N 1
ATOM 833 C CA . LEU A 1 99 ? 3.416 7.615 -12.188 1.00 94.12 99 LEU A CA 1
ATOM 834 C C . LEU A 1 99 ? 4.267 8.694 -11.532 1.00 94.12 99 LEU A C 1
ATOM 836 O O . LEU A 1 99 ? 3.811 9.341 -10.597 1.00 94.12 99 LEU A O 1
ATOM 840 N N . ARG A 1 100 ? 5.491 8.913 -12.019 1.00 92.94 100 ARG A N 1
ATOM 841 C CA . ARG A 1 100 ? 6.492 9.766 -11.368 1.00 92.94 100 ARG A CA 1
ATOM 842 C C . ARG A 1 100 ? 5.981 11.179 -11.091 1.00 92.94 100 ARG A C 1
ATOM 844 O O . ARG A 1 100 ? 6.280 11.724 -10.039 1.00 92.94 100 ARG A O 1
ATOM 851 N N . GLN A 1 101 ? 5.181 11.748 -11.990 1.00 93.25 101 GLN A N 1
ATOM 852 C CA . GLN A 1 101 ? 4.602 13.088 -11.827 1.00 93.25 101 GLN A CA 1
ATOM 853 C C . GLN A 1 101 ? 3.610 13.206 -10.655 1.00 93.25 101 GLN A C 1
ATOM 855 O O . GLN A 1 101 ? 3.301 14.309 -10.215 1.00 93.25 101 GLN A O 1
ATOM 860 N N . HIS A 1 102 ? 3.088 12.081 -10.164 1.00 93.00 102 HIS A N 1
ATOM 861 C CA . HIS A 1 102 ? 2.140 12.024 -9.053 1.00 93.00 102 HIS A CA 1
ATOM 862 C C . HIS A 1 102 ? 2.795 11.607 -7.735 1.00 93.00 102 HIS A C 1
ATOM 864 O O . HIS A 1 102 ? 2.135 11.642 -6.702 1.00 93.00 102 HIS A O 1
ATOM 870 N N . ILE A 1 103 ? 4.071 11.211 -7.765 1.00 91.62 103 ILE A N 1
ATOM 871 C CA . ILE A 1 103 ? 4.794 10.701 -6.603 1.00 91.62 103 ILE A CA 1
ATOM 872 C C . ILE A 1 103 ? 5.831 11.728 -6.183 1.00 91.62 103 ILE A C 1
ATOM 874 O O . ILE A 1 103 ? 6.789 12.001 -6.903 1.00 91.62 103 ILE A O 1
ATOM 878 N N . THR A 1 104 ? 5.646 12.291 -4.996 1.00 90.81 104 THR A N 1
ATOM 879 C CA . THR A 1 104 ? 6.600 13.214 -4.381 1.00 90.81 104 THR A CA 1
ATOM 880 C C . THR A 1 104 ? 6.938 12.702 -2.984 1.00 90.81 104 THR A C 1
ATOM 882 O O . THR A 1 104 ? 6.027 12.584 -2.165 1.00 90.81 104 THR A O 1
ATOM 885 N N . PRO A 1 105 ? 8.211 12.363 -2.706 1.00 92.38 105 PRO A N 1
ATOM 886 C CA . PRO A 1 105 ? 8.634 11.964 -1.370 1.00 92.38 105 PRO A CA 1
ATOM 887 C C . PRO A 1 105 ? 8.448 13.091 -0.357 1.00 92.38 105 PRO A C 1
ATOM 889 O O . PRO A 1 105 ? 8.950 14.197 -0.556 1.00 92.38 105 PRO A O 1
ATOM 892 N N . ILE A 1 106 ? 7.765 12.790 0.744 1.00 90.88 106 ILE A N 1
ATOM 893 C CA . ILE A 1 106 ? 7.603 13.692 1.886 1.00 90.88 106 ILE A CA 1
ATOM 894 C C . ILE A 1 106 ? 8.597 13.249 2.955 1.00 90.88 106 ILE A C 1
ATOM 896 O O . ILE A 1 106 ? 8.424 12.198 3.563 1.00 90.88 106 ILE A O 1
ATOM 900 N N . LEU A 1 107 ? 9.665 14.014 3.166 1.00 91.56 107 LEU A N 1
ATOM 901 C CA . LEU A 1 107 ? 10.653 13.696 4.196 1.00 91.56 107 LEU A CA 1
ATOM 902 C C . LEU A 1 107 ? 10.078 13.921 5.592 1.00 91.56 107 LEU A C 1
ATOM 904 O O . LEU A 1 107 ? 9.472 14.959 5.848 1.00 91.56 107 LEU A O 1
ATOM 908 N N . ILE A 1 108 ? 10.317 12.967 6.489 1.00 89.38 108 ILE A N 1
ATOM 909 C CA . ILE A 1 108 ? 9.978 13.100 7.903 1.00 89.38 108 ILE A CA 1
ATOM 910 C C . ILE A 1 108 ? 11.204 13.644 8.630 1.00 89.38 108 ILE A C 1
ATOM 912 O O . ILE A 1 108 ? 12.204 12.944 8.801 1.00 89.38 108 ILE A O 1
ATOM 916 N N . ASN A 1 109 ? 11.105 14.894 9.066 1.00 87.06 109 ASN A N 1
ATOM 917 C CA . ASN A 1 109 ? 12.060 15.537 9.959 1.00 87.06 109 ASN A CA 1
ATOM 918 C C . ASN A 1 109 ? 11.439 15.683 11.361 1.00 87.06 109 ASN A C 1
AT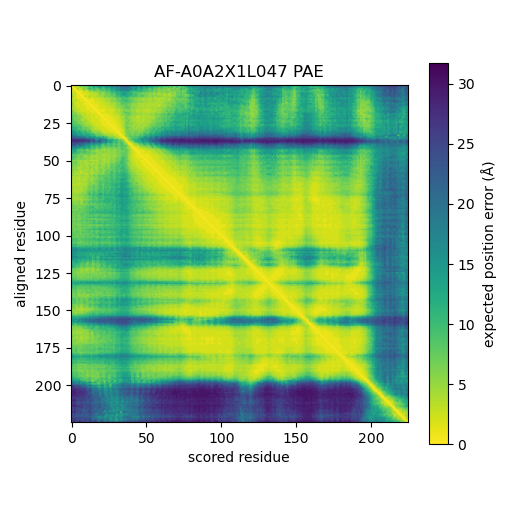OM 920 O O . ASN A 1 109 ? 10.223 15.548 11.502 1.00 87.06 109 ASN A O 1
ATOM 924 N N . PRO A 1 110 ? 12.234 15.986 12.402 1.00 80.88 110 PRO A N 1
ATOM 925 C CA . PRO A 1 110 ? 11.719 16.169 13.764 1.00 80.88 110 PRO A CA 1
ATOM 926 C C . PRO A 1 110 ? 10.607 17.222 13.870 1.00 80.88 110 PRO A C 1
ATOM 928 O O . PRO A 1 110 ? 9.687 17.062 14.663 1.00 80.88 110 PRO A O 1
ATOM 931 N N . ASP A 1 111 ? 10.665 18.256 13.029 1.00 82.81 111 ASP A N 1
ATOM 932 C CA . ASP A 1 111 ? 9.697 19.359 13.009 1.00 82.81 111 ASP A CA 1
ATOM 933 C C . ASP A 1 111 ? 8.518 19.108 12.048 1.00 82.81 111 ASP A C 1
ATOM 935 O O . ASP A 1 111 ? 7.677 19.980 11.827 1.00 82.81 111 ASP A O 1
ATOM 939 N N . THR A 1 112 ? 8.467 17.936 11.408 1.00 79.44 112 THR A N 1
ATOM 940 C CA . THR A 1 112 ? 7.424 17.592 10.442 1.00 79.44 112 THR A CA 1
ATOM 941 C C . THR A 1 112 ? 6.145 17.176 11.166 1.00 79.44 112 THR A C 1
ATOM 943 O O . THR A 1 112 ? 6.041 16.061 11.673 1.00 79.44 112 THR A O 1
ATOM 946 N N . ASP A 1 113 ? 5.138 18.050 11.160 1.00 79.56 113 ASP A N 1
ATOM 947 C CA . ASP A 1 113 ? 3.817 17.747 11.716 1.00 79.56 113 ASP A CA 1
ATOM 948 C C . ASP A 1 113 ? 2.998 16.861 10.761 1.00 79.56 113 ASP A C 1
ATOM 950 O O . ASP A 1 113 ? 2.264 17.340 9.893 1.00 79.56 113 ASP A O 1
ATOM 954 N N . LEU A 1 114 ? 3.129 15.542 10.942 1.00 75.62 114 LEU A N 1
ATOM 955 C CA . LEU A 1 114 ? 2.366 14.514 10.225 1.00 75.62 114 LEU A CA 1
ATOM 956 C C . LEU A 1 114 ? 0.848 14.732 10.305 1.00 75.62 114 LEU A C 1
ATOM 958 O O . LEU A 1 114 ? 0.132 14.438 9.348 1.00 75.62 114 LEU A O 1
ATOM 962 N N . VAL A 1 115 ? 0.348 15.270 11.417 1.00 71.62 115 VAL A N 1
ATOM 963 C CA . VAL A 1 115 ? -1.091 15.394 11.671 1.00 71.62 115 VAL A CA 1
ATOM 964 C C . VAL A 1 115 ? -1.719 16.459 10.775 1.00 71.62 115 VAL A C 1
ATOM 966 O O . VAL A 1 115 ? -2.879 16.333 10.395 1.00 71.62 115 VAL A O 1
ATOM 969 N N . GLN A 1 116 ? -0.980 17.489 10.367 1.00 73.12 116 GLN A N 1
ATOM 970 C CA . GLN A 1 116 ? -1.549 18.547 9.525 1.00 73.12 116 GLN A 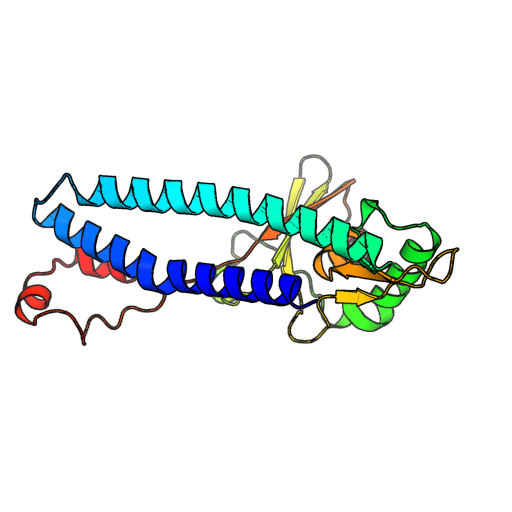CA 1
ATOM 971 C C . GLN A 1 116 ? -1.647 18.169 8.046 1.00 73.12 116 GLN A C 1
ATOM 973 O O . GLN A 1 116 ? -2.601 18.572 7.383 1.00 73.12 116 GLN A O 1
ATOM 978 N N . PHE A 1 117 ? -0.686 17.407 7.513 1.00 73.94 117 PHE A N 1
ATOM 979 C CA . PHE A 1 117 ? -0.633 17.137 6.071 1.00 73.94 117 PHE A CA 1
ATOM 980 C C . PHE A 1 117 ? -1.165 15.764 5.662 1.00 73.94 117 PHE A C 1
ATOM 982 O O . PHE A 1 117 ? -1.503 15.578 4.490 1.00 73.94 117 PHE A O 1
ATOM 989 N N . LEU A 1 118 ? -1.198 14.785 6.574 1.00 79.88 118 LEU A N 1
ATOM 990 C CA . LEU A 1 118 ? -1.684 13.453 6.234 1.00 79.88 118 LEU A CA 1
ATOM 991 C C . LEU A 1 118 ? -3.186 13.496 5.979 1.00 79.88 118 LEU A C 1
ATOM 993 O O . LEU A 1 118 ? -3.980 13.870 6.848 1.00 79.88 118 LEU A O 1
ATOM 997 N N . LYS A 1 119 ? -3.563 13.071 4.776 1.00 77.69 119 LYS A N 1
ATOM 998 C CA . LYS A 1 119 ? -4.956 12.959 4.363 1.00 77.69 119 LYS A CA 1
ATOM 999 C C . LYS A 1 119 ? -5.589 11.760 5.054 1.00 77.69 119 LYS A C 1
ATOM 1001 O O . LYS A 1 119 ? -5.008 10.674 5.084 1.00 77.69 119 LYS A O 1
ATOM 1006 N N . ASP A 1 120 ? -6.787 11.969 5.580 1.00 78.50 120 ASP A N 1
ATOM 1007 C CA . ASP A 1 120 ? -7.586 10.899 6.164 1.00 78.50 120 ASP A CA 1
ATOM 1008 C C . ASP A 1 120 ? -7.966 9.863 5.094 1.00 78.50 120 ASP A C 1
ATOM 1010 O O . ASP A 1 120 ? -8.195 10.225 3.941 1.00 78.50 120 ASP A O 1
ATOM 1014 N N . ASP A 1 121 ? -7.976 8.580 5.457 1.00 76.50 121 ASP A N 1
ATOM 1015 C CA . ASP A 1 121 ? -8.165 7.409 4.582 1.00 76.50 121 ASP A CA 1
ATOM 1016 C C . ASP A 1 121 ? -7.133 7.152 3.479 1.00 76.50 121 ASP A C 1
ATOM 1018 O O . ASP A 1 121 ? -7.216 6.124 2.791 1.00 76.50 121 ASP A O 1
ATOM 1022 N N . TYR A 1 122 ? -6.142 8.019 3.291 1.00 83.12 122 TYR A N 1
ATOM 1023 C CA . TYR A 1 122 ? -5.134 7.780 2.266 1.00 83.12 122 TYR A CA 1
ATOM 1024 C C . TYR A 1 122 ? -4.159 6.694 2.714 1.00 83.12 122 TYR A C 1
ATOM 1026 O O . TYR A 1 122 ? -3.755 6.594 3.875 1.00 83.12 122 TYR A O 1
ATOM 1034 N N . THR A 1 123 ? -3.768 5.856 1.754 1.00 88.25 123 THR A N 1
ATOM 1035 C CA . THR A 1 123 ? -2.682 4.900 1.958 1.00 88.25 123 THR A CA 1
ATOM 1036 C C . THR A 1 123 ? -1.362 5.583 1.627 1.00 88.25 123 THR A C 1
ATOM 1038 O O . THR A 1 123 ? -1.220 6.213 0.577 1.00 88.25 123 THR A O 1
ATOM 1041 N N . TYR A 1 124 ? -0.391 5.419 2.513 1.00 91.81 124 TYR A N 1
ATOM 1042 C CA . TYR A 1 124 ? 0.973 5.892 2.353 1.00 91.81 124 TYR A CA 1
ATOM 1043 C C . TYR A 1 124 ? 1.944 4.709 2.435 1.00 91.81 124 TYR A C 1
ATOM 1045 O O . TYR A 1 124 ? 1.685 3.711 3.108 1.00 91.81 124 TYR A O 1
ATOM 1053 N N . LEU A 1 125 ? 3.088 4.821 1.769 1.00 94.25 125 LEU A N 1
ATOM 1054 C CA . LEU A 1 125 ? 4.249 3.970 2.007 1.00 94.25 125 LEU A CA 1
ATOM 1055 C C . LEU A 1 125 ? 5.260 4.753 2.840 1.00 94.25 125 LEU A C 1
ATOM 1057 O O . LEU A 1 125 ? 5.820 5.736 2.360 1.00 94.25 125 LEU A O 1
ATOM 1061 N N . ALA A 1 126 ? 5.503 4.303 4.066 1.00 95.06 126 ALA A N 1
ATOM 1062 C CA . ALA A 1 126 ? 6.625 4.748 4.873 1.00 95.06 126 ALA A CA 1
ATOM 1063 C C . ALA A 1 126 ? 7.897 4.057 4.383 1.00 95.06 126 ALA A C 1
ATOM 1065 O O . ALA A 1 126 ? 8.011 2.833 4.436 1.00 95.06 126 ALA A O 1
ATOM 1066 N N . VAL A 1 127 ? 8.829 4.848 3.869 1.00 96.56 127 VAL A N 1
ATOM 1067 C CA . VAL A 1 127 ? 10.108 4.413 3.325 1.00 96.56 127 VAL A CA 1
ATOM 1068 C C . VAL A 1 127 ? 11.200 4.689 4.342 1.00 96.56 127 VAL A C 1
ATOM 1070 O O . VAL A 1 127 ? 11.368 5.817 4.799 1.00 96.56 127 VAL A O 1
ATOM 1073 N N . GLU A 1 128 ? 11.950 3.649 4.663 1.00 96.31 128 GLU A N 1
ATOM 1074 C CA . GLU A 1 128 ? 13.155 3.700 5.473 1.00 96.31 128 GLU A CA 1
ATOM 1075 C C . GLU A 1 128 ? 14.363 3.785 4.537 1.00 96.31 128 GLU A C 1
ATOM 1077 O O . GLU A 1 128 ? 14.553 2.921 3.680 1.00 96.31 128 GLU A O 1
ATOM 1082 N N . ILE A 1 129 ? 15.155 4.843 4.687 1.00 96.38 129 ILE A N 1
ATOM 1083 C CA . ILE A 1 129 ? 16.352 5.123 3.895 1.00 96.38 129 ILE A CA 1
ATOM 1084 C C . ILE A 1 129 ? 17.559 4.914 4.804 1.00 96.38 129 ILE A C 1
ATOM 1086 O O . ILE A 1 129 ? 17.814 5.730 5.693 1.00 96.38 129 ILE A O 1
ATOM 1090 N N . ILE A 1 130 ? 18.282 3.816 4.591 1.00 96.69 130 ILE A N 1
ATOM 1091 C CA . ILE A 1 130 ? 19.380 3.376 5.457 1.00 96.69 130 ILE A CA 1
ATOM 1092 C C . ILE A 1 130 ? 20.711 3.728 4.800 1.00 96.69 130 ILE A C 1
ATOM 1094 O O . ILE A 1 130 ? 20.940 3.368 3.646 1.00 96.69 130 ILE A O 1
ATOM 1098 N N . ARG A 1 131 ? 21.599 4.402 5.535 1.00 95.88 131 ARG A N 1
ATOM 1099 C CA . ARG A 1 131 ? 22.983 4.684 5.131 1.00 95.88 131 ARG A CA 1
ATOM 1100 C C . ARG A 1 131 ? 23.910 4.525 6.337 1.00 95.88 131 ARG A C 1
ATOM 1102 O O . ARG A 1 131 ? 23.931 5.392 7.214 1.00 95.88 131 ARG A O 1
ATOM 1109 N N . GLY A 1 132 ? 24.690 3.449 6.377 1.00 94.69 132 GLY A N 1
ATOM 1110 C CA . GLY A 1 132 ? 25.448 3.038 7.558 1.00 94.69 132 GLY A CA 1
ATOM 1111 C C . GLY A 1 132 ? 24.530 2.946 8.778 1.00 94.69 132 GLY A C 1
ATOM 1112 O O . GLY A 1 132 ? 23.474 2.323 8.717 1.00 94.69 132 GLY A O 1
ATOM 1113 N N . ASP A 1 133 ? 24.889 3.649 9.851 1.00 93.44 133 ASP A N 1
ATOM 1114 C CA . ASP A 1 133 ? 24.089 3.716 11.083 1.00 93.44 133 ASP A CA 1
ATOM 1115 C C . ASP A 1 133 ? 22.996 4.803 11.050 1.00 93.44 133 ASP A C 1
ATOM 1117 O O . ASP A 1 133 ? 22.266 4.997 12.022 1.00 93.44 133 ASP A O 1
ATOM 1121 N N . THR A 1 134 ? 22.885 5.561 9.953 1.00 93.62 134 THR A N 1
ATOM 1122 C CA . THR A 1 134 ? 21.886 6.628 9.815 1.00 93.62 134 THR A CA 1
ATOM 1123 C C . THR A 1 134 ? 20.640 6.107 9.117 1.00 93.62 134 THR A C 1
ATOM 1125 O O . THR A 1 134 ? 20.708 5.607 7.994 1.00 93.62 134 THR A O 1
ATOM 1128 N N . ILE A 1 135 ? 19.485 6.313 9.747 1.00 94.50 135 ILE A N 1
ATOM 1129 C CA . ILE A 1 135 ? 18.176 5.995 9.178 1.00 94.50 135 ILE A CA 1
ATOM 1130 C C . ILE A 1 135 ? 17.392 7.291 8.998 1.00 94.50 135 ILE A C 1
ATOM 1132 O O . ILE A 1 135 ? 17.293 8.108 9.915 1.00 94.50 135 ILE A O 1
ATOM 1136 N N . ARG A 1 136 ? 16.832 7.484 7.804 1.00 93.75 136 ARG A N 1
ATOM 1137 C CA . ARG A 1 136 ? 15.880 8.561 7.508 1.00 93.75 136 ARG A CA 1
ATOM 1138 C C . ARG A 1 136 ? 14.554 7.969 7.073 1.00 93.75 136 ARG A C 1
ATOM 1140 O O . ARG A 1 136 ? 14.521 6.891 6.487 1.00 93.75 136 ARG A O 1
ATOM 1147 N N . TYR A 1 137 ? 13.480 8.712 7.299 1.00 94.12 137 TYR A N 1
ATOM 1148 C CA . TYR A 1 137 ? 12.149 8.301 6.884 1.00 94.12 137 TYR A CA 1
ATOM 1149 C C . TYR A 1 137 ? 11.568 9.261 5.854 1.00 94.12 137 TYR A C 1
ATOM 1151 O O . TYR A 1 137 ? 11.740 10.479 5.933 1.00 94.12 137 TYR A O 1
ATOM 1159 N N . ALA A 1 138 ? 10.861 8.697 4.886 1.00 94.19 138 ALA A N 1
ATOM 1160 C CA . ALA A 1 138 ? 10.081 9.434 3.911 1.00 94.19 138 ALA A CA 1
ATOM 1161 C C . ALA A 1 138 ? 8.715 8.773 3.741 1.00 94.19 138 ALA A C 1
ATOM 1163 O O . ALA A 1 138 ? 8.583 7.566 3.902 1.00 94.19 138 ALA A O 1
ATOM 1164 N N . LEU A 1 139 ? 7.701 9.542 3.374 1.00 93.50 139 LEU A N 1
ATOM 1165 C CA . LEU A 1 139 ? 6.388 9.030 3.018 1.00 93.50 139 LEU A CA 1
ATOM 1166 C C . LEU A 1 139 ? 6.156 9.191 1.524 1.00 93.50 139 LEU A C 1
ATOM 1168 O O . LEU A 1 139 ? 6.489 10.219 0.932 1.00 93.50 139 LEU A O 1
ATOM 1172 N N . LEU A 1 140 ? 5.539 8.181 0.925 1.00 93.62 140 LEU A N 1
ATOM 1173 C CA . LEU A 1 140 ? 5.000 8.242 -0.425 1.00 93.62 140 LEU A CA 1
ATOM 1174 C C . LEU A 1 140 ? 3.487 8.087 -0.346 1.00 93.62 140 LEU A C 1
ATOM 1176 O O . LEU A 1 140 ? 2.992 7.043 0.070 1.00 93.62 140 LEU A O 1
ATOM 1180 N N . GLU A 1 141 ? 2.752 9.117 -0.751 1.00 92.38 141 GLU A N 1
ATOM 1181 C CA . GLU A 1 141 ? 1.304 9.017 -0.938 1.00 92.38 141 GLU A CA 1
ATOM 1182 C C . GLU A 1 141 ? 1.002 8.094 -2.123 1.00 92.38 141 GLU A C 1
ATOM 1184 O O . GLU A 1 141 ? 1.637 8.204 -3.174 1.00 92.38 141 GLU A O 1
ATOM 1189 N N . ILE A 1 142 ? 0.038 7.184 -1.968 1.00 91.81 142 ILE A N 1
ATOM 1190 C CA . ILE A 1 142 ? -0.414 6.322 -3.063 1.00 91.81 142 ILE A CA 1
ATOM 1191 C C . ILE A 1 142 ? -1.528 7.051 -3.827 1.00 91.81 142 ILE A C 1
ATOM 1193 O O . ILE A 1 142 ? -2.630 7.182 -3.290 1.00 91.81 142 ILE A O 1
ATOM 1197 N N . PRO A 1 143 ? -1.299 7.486 -5.084 1.00 90.38 143 PRO A N 1
ATOM 1198 C CA . PRO A 1 143 ? -2.203 8.381 -5.808 1.00 90.38 143 PRO A CA 1
ATOM 1199 C C . PRO A 1 143 ? -3.370 7.612 -6.448 1.00 90.38 143 PRO A C 1
ATOM 1201 O O . PRO A 1 143 ? -3.548 7.616 -7.668 1.00 90.38 143 PRO A O 1
ATOM 1204 N N . SER A 1 144 ? -4.148 6.906 -5.624 1.00 86.38 144 SER A N 1
ATOM 1205 C CA . SER A 1 144 ? -5.288 6.083 -6.064 1.00 86.38 144 SER A CA 1
ATOM 1206 C C . SER A 1 144 ? -6.444 6.918 -6.636 1.00 86.38 144 SER A C 1
ATOM 1208 O O . SER A 1 144 ? -7.323 6.373 -7.298 1.00 86.38 144 SER A O 1
ATOM 1210 N N . ASP A 1 145 ? -6.442 8.228 -6.387 1.00 86.81 145 ASP A N 1
ATOM 1211 C CA . ASP A 1 145 ? -7.363 9.237 -6.919 1.00 86.81 145 ASP A CA 1
ATOM 1212 C C . ASP A 1 145 ? -7.030 9.651 -8.364 1.00 86.81 145 ASP A C 1
ATOM 1214 O O . ASP A 1 145 ? -7.921 10.018 -9.129 1.00 86.81 145 ASP A O 1
ATOM 1218 N N . LYS A 1 146 ? -5.751 9.579 -8.755 1.00 87.88 146 LYS A N 1
ATOM 1219 C CA . LYS A 1 146 ? -5.254 10.034 -10.071 1.00 87.88 146 LYS A CA 1
ATOM 1220 C C . LYS A 1 146 ? -4.897 8.886 -11.004 1.00 87.88 146 LYS A C 1
ATOM 1222 O O . LYS A 1 146 ? -4.910 9.052 -12.222 1.00 87.88 146 LYS A O 1
ATOM 1227 N N . VAL A 1 147 ? -4.540 7.737 -10.439 1.00 90.12 147 VAL A N 1
ATOM 1228 C CA . VAL A 1 147 ? -4.019 6.580 -11.165 1.00 90.12 147 VAL A CA 1
ATOM 1229 C C . VAL A 1 147 ? -4.821 5.339 -10.778 1.00 90.12 147 VAL A C 1
ATOM 1231 O O . VAL A 1 147 ? -5.104 5.137 -9.596 1.00 90.12 147 VAL A O 1
ATOM 1234 N N . PRO A 1 148 ? -5.154 4.453 -11.736 1.00 91.00 148 PRO A N 1
ATOM 1235 C CA . PRO A 1 148 ? -5.804 3.192 -11.410 1.00 91.00 148 PRO A CA 1
ATOM 1236 C C . PRO A 1 148 ? -4.948 2.358 -10.448 1.00 91.00 148 PRO A C 1
ATOM 1238 O O . PRO A 1 148 ? -3.777 2.078 -10.712 1.00 91.00 148 PRO A O 1
ATOM 1241 N N . ARG A 1 149 ? -5.561 1.900 -9.350 1.00 90.31 149 ARG A N 1
ATOM 1242 C CA . ARG A 1 149 ? -4.885 1.084 -8.327 1.00 90.31 149 ARG A CA 1
ATOM 1243 C C . ARG A 1 149 ? -4.412 -0.278 -8.847 1.00 90.31 149 ARG A C 1
ATOM 1245 O O . ARG A 1 149 ? -3.457 -0.833 -8.315 1.00 90.31 149 ARG A O 1
ATOM 1252 N N . PHE A 1 150 ? -5.056 -0.802 -9.889 1.00 92.06 150 PHE A N 1
ATOM 1253 C CA . PHE A 1 150 ? -4.659 -2.029 -10.576 1.00 92.06 150 PHE A CA 1
ATOM 1254 C C . PHE A 1 150 ? -4.104 -1.691 -11.957 1.00 92.06 150 PHE A C 1
ATOM 1256 O O . PHE A 1 150 ? -4.808 -1.120 -12.791 1.00 92.06 150 PHE A O 1
ATOM 1263 N N . VAL A 1 151 ? -2.860 -2.084 -12.214 1.00 93.19 151 VAL A N 1
ATOM 1264 C CA . VAL A 1 151 ? -2.190 -1.870 -13.500 1.00 93.19 151 VAL A CA 1
ATOM 1265 C C . VAL A 1 151 ? -1.988 -3.213 -14.185 1.00 93.19 151 VAL A C 1
ATOM 1267 O O . VAL A 1 151 ? -1.438 -4.144 -13.598 1.00 93.19 151 VAL A O 1
ATOM 1270 N N . ASN A 1 152 ? -2.424 -3.317 -15.439 1.00 93.50 152 ASN A N 1
ATOM 1271 C CA . ASN A 1 152 ? -2.177 -4.503 -16.252 1.00 93.50 152 ASN A CA 1
ATOM 1272 C C . ASN A 1 152 ? -0.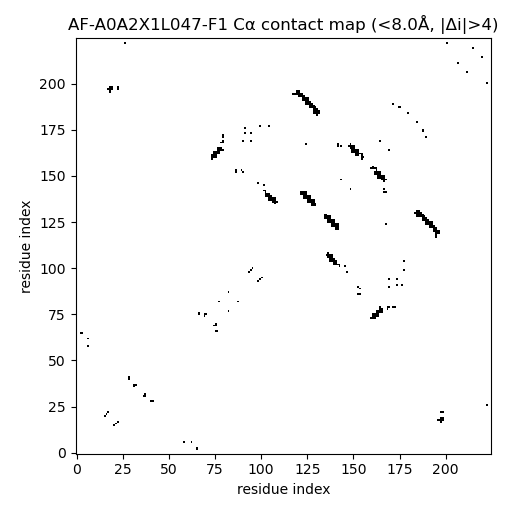720 -4.518 -16.712 1.00 93.50 152 ASN A C 1
ATOM 1274 O O . ASN A 1 152 ? -0.226 -3.537 -17.267 1.00 93.50 152 ASN A O 1
ATOM 1278 N N . LEU A 1 153 ? -0.055 -5.649 -16.511 1.00 92.88 153 LEU A N 1
ATOM 1279 C CA . LEU A 1 153 ? 1.305 -5.875 -16.977 1.00 92.88 153 LEU A CA 1
ATOM 1280 C C . LEU A 1 153 ? 1.291 -6.464 -18.391 1.00 92.88 153 LEU A C 1
ATOM 1282 O O . LEU A 1 153 ? 0.326 -7.135 -18.777 1.00 92.88 153 LEU A O 1
ATOM 1286 N N . PRO A 1 154 ? 2.365 -6.263 -19.175 1.00 91.00 154 PRO A N 1
ATOM 1287 C CA . PRO A 1 154 ? 2.487 -6.914 -20.467 1.00 91.00 154 PRO A CA 1
ATOM 1288 C C . PRO A 1 154 ? 2.433 -8.442 -20.280 1.00 91.00 154 PRO A C 1
ATOM 1290 O O . PRO A 1 154 ? 3.105 -8.983 -19.391 1.00 91.00 154 PRO A O 1
ATOM 1293 N N . PRO A 1 155 ? 1.620 -9.148 -21.088 1.00 84.12 155 PRO A N 1
ATOM 1294 C CA . PRO A 1 155 ? 1.461 -10.585 -20.958 1.00 84.12 155 PRO A CA 1
ATOM 1295 C C . PRO A 1 155 ? 2.751 -11.289 -21.373 1.00 84.12 155 PRO A C 1
ATOM 1297 O O . PRO A 1 155 ? 3.281 -11.064 -22.462 1.00 84.12 155 PRO A O 1
ATOM 1300 N N . GLU A 1 156 ? 3.233 -12.182 -20.518 1.00 79.56 156 GLU A N 1
ATOM 1301 C CA . GLU A 1 156 ? 4.342 -13.070 -20.854 1.00 79.56 156 GLU A CA 1
ATOM 1302 C C . GLU A 1 156 ? 3.847 -14.354 -21.503 1.00 79.56 156 GLU A C 1
ATOM 1304 O O . GLU A 1 156 ? 2.683 -14.728 -21.358 1.00 79.56 156 GLU A O 1
ATOM 1309 N N . ALA A 1 157 ? 4.727 -15.046 -22.229 1.00 73.06 157 ALA A N 1
ATOM 1310 C CA . ALA A 1 157 ? 4.383 -16.336 -22.804 1.00 73.06 157 ALA A CA 1
ATOM 1311 C C . ALA A 1 157 ? 3.953 -17.317 -21.689 1.00 73.06 157 ALA A C 1
ATOM 1313 O O . ALA A 1 157 ? 4.691 -17.499 -20.720 1.00 73.06 157 ALA A O 1
ATOM 1314 N N . PRO A 1 158 ? 2.778 -17.967 -21.806 1.00 75.00 158 PRO A N 1
ATOM 1315 C CA . PRO A 1 158 ? 1.800 -17.881 -22.896 1.00 75.00 158 PRO A CA 1
ATOM 1316 C C . PRO A 1 158 ? 0.891 -16.634 -22.826 1.00 75.00 158 PRO A C 1
ATOM 1318 O O . PRO A 1 158 ? 0.316 -16.335 -21.781 1.00 75.00 158 PRO A O 1
ATOM 1321 N N . ARG A 1 159 ? 0.629 -15.998 -23.986 1.00 75.25 159 ARG A N 1
ATOM 1322 C CA . ARG A 1 159 ? -0.161 -14.747 -24.164 1.00 75.25 159 ARG A CA 1
ATOM 1323 C C . ARG A 1 159 ? -1.598 -14.751 -23.603 1.00 75.25 159 ARG A C 1
ATOM 1325 O O . ARG A 1 159 ? -2.290 -13.743 -23.688 1.00 75.25 159 ARG A O 1
ATOM 1332 N N . ARG A 1 160 ? -2.074 -15.879 -23.068 1.00 80.62 160 ARG A N 1
ATOM 1333 C CA . ARG A 1 160 ? -3.382 -15.998 -22.404 1.00 80.62 160 ARG A CA 1
ATOM 1334 C C . ARG A 1 160 ? -3.385 -15.442 -20.980 1.00 80.62 160 ARG A C 1
ATOM 1336 O O . ARG A 1 160 ? -4.462 -15.148 -20.469 1.00 80.62 160 ARG A O 1
ATOM 1343 N N . ARG A 1 161 ? -2.216 -15.311 -20.345 1.00 85.12 161 ARG A N 1
ATOM 1344 C CA . ARG A 1 161 ? -2.103 -14.782 -18.982 1.00 85.12 161 ARG A CA 1
ATOM 1345 C C . ARG A 1 161 ? -2.419 -13.290 -18.967 1.00 85.12 161 ARG A C 1
ATOM 1347 O O . ARG A 1 161 ? -1.910 -12.543 -19.796 1.00 85.12 161 ARG A O 1
ATOM 1354 N N . LYS A 1 162 ? -3.215 -12.865 -17.989 1.00 88.75 162 LYS A N 1
ATOM 1355 C CA . LYS A 1 162 ? -3.530 -11.460 -17.709 1.00 88.75 162 LYS A CA 1
ATOM 1356 C C . LYS A 1 162 ? -2.914 -11.068 -16.362 1.00 88.75 162 LYS A C 1
ATOM 1358 O O . LYS A 1 162 ? -3.616 -11.105 -15.348 1.00 88.75 162 LYS A O 1
ATOM 1363 N N . PRO A 1 163 ? -1.598 -10.793 -16.320 1.00 92.31 163 PRO A N 1
ATOM 1364 C CA . PRO A 1 163 ? -0.950 -10.335 -15.104 1.00 92.31 163 PRO A CA 1
ATOM 1365 C C . PRO A 1 163 ? -1.354 -8.891 -14.796 1.00 92.31 163 PRO A C 1
ATOM 1367 O O . PRO A 1 163 ? -1.433 -8.042 -15.683 1.00 92.31 163 PRO A O 1
ATOM 1370 N N . MET A 1 164 ? -1.586 -8.617 -13.523 1.00 94.00 164 MET A N 1
ATOM 1371 C CA . MET A 1 164 ? -1.868 -7.297 -12.981 1.00 94.00 164 MET A CA 1
ATOM 1372 C C . MET A 1 164 ? -1.096 -7.111 -11.680 1.00 94.00 164 MET A C 1
ATOM 1374 O O . MET A 1 164 ? -0.783 -8.079 -10.988 1.00 94.00 164 MET A O 1
ATOM 1378 N N . ILE A 1 165 ? -0.795 -5.864 -11.350 1.00 94.06 165 ILE A N 1
ATOM 1379 C CA . ILE A 1 165 ? -0.060 -5.491 -10.145 1.00 94.06 165 ILE A CA 1
ATOM 1380 C C . ILE A 1 165 ? -0.748 -4.310 -9.463 1.00 94.06 165 ILE A C 1
ATOM 1382 O O . ILE A 1 165 ? -1.336 -3.450 -10.125 1.00 94.06 165 ILE A O 1
ATOM 1386 N N . LEU A 1 166 ? -0.685 -4.285 -8.131 1.00 93.31 166 LEU A N 1
ATOM 1387 C CA . LEU A 1 166 ? -1.132 -3.147 -7.334 1.00 93.31 166 LEU A CA 1
ATOM 1388 C C . LEU A 1 166 ? -0.172 -1.970 -7.488 1.00 93.31 166 LEU A C 1
ATOM 1390 O O . LEU A 1 166 ? 1.046 -2.154 -7.488 1.00 93.31 166 LEU A O 1
ATOM 1394 N N . LEU A 1 167 ? -0.723 -0.761 -7.535 1.00 93.38 167 LEU A N 1
ATOM 1395 C CA . LEU A 1 167 ? 0.037 0.486 -7.559 1.00 93.38 167 LEU A CA 1
ATOM 1396 C C . LEU A 1 167 ? 1.039 0.562 -6.398 1.00 93.38 167 LEU A C 1
ATOM 1398 O O . LEU A 1 167 ? 2.194 0.921 -6.611 1.00 93.38 167 LEU A O 1
ATOM 1402 N N . ASP A 1 168 ? 0.627 0.127 -5.205 1.00 93.12 168 ASP A N 1
ATOM 1403 C CA . ASP A 1 168 ? 1.462 0.008 -4.009 1.00 93.12 168 ASP A CA 1
ATOM 1404 C C . ASP A 1 168 ? 2.754 -0.792 -4.298 1.00 93.12 168 ASP A C 1
ATOM 1406 O O . ASP A 1 168 ? 3.857 -0.373 -3.946 1.00 93.12 168 ASP A O 1
ATOM 1410 N N . ASN A 1 169 ? 2.637 -1.916 -5.015 1.00 94.56 169 ASN A N 1
ATOM 1411 C CA . ASN A 1 169 ? 3.765 -2.786 -5.361 1.00 94.56 169 ASN A CA 1
ATOM 1412 C C . ASN A 1 169 ? 4.639 -2.195 -6.474 1.00 94.56 169 ASN A C 1
ATOM 1414 O O . ASN A 1 169 ? 5.847 -2.424 -6.490 1.00 94.56 169 ASN A O 1
ATOM 1418 N N . ILE A 1 170 ? 4.071 -1.389 -7.378 1.00 95.62 170 ILE A N 1
ATOM 1419 C CA . ILE A 1 170 ? 4.870 -0.642 -8.359 1.00 95.62 170 ILE A CA 1
ATOM 1420 C C . ILE A 1 170 ? 5.780 0.355 -7.642 1.00 95.62 170 ILE A C 1
ATOM 1422 O O . ILE A 1 170 ? 6.968 0.426 -7.946 1.00 95.62 170 ILE A O 1
ATOM 1426 N N . LEU A 1 171 ? 5.246 1.096 -6.666 1.00 95.19 171 LEU A N 1
ATOM 1427 C CA . LEU A 1 171 ? 6.038 2.048 -5.888 1.00 95.19 171 LEU A CA 1
ATOM 1428 C C . LEU A 1 171 ? 7.129 1.342 -5.081 1.00 95.19 171 LEU A C 1
ATOM 1430 O O . LEU A 1 171 ? 8.265 1.804 -5.092 1.00 95.19 171 LEU A O 1
ATOM 1434 N N . ARG A 1 172 ? 6.816 0.190 -4.467 1.00 95.50 172 ARG A N 1
ATOM 1435 C CA . ARG A 1 172 ? 7.802 -0.672 -3.787 1.00 95.50 172 ARG A CA 1
ATOM 1436 C C . ARG A 1 172 ? 8.929 -1.112 -4.722 1.00 95.50 172 ARG A C 1
ATOM 1438 O O . ARG A 1 172 ? 10.093 -1.044 -4.343 1.00 95.50 172 ARG A O 1
ATOM 1445 N N . TYR A 1 173 ? 8.601 -1.521 -5.947 1.00 96.19 173 TYR A N 1
ATOM 1446 C CA . TYR A 1 173 ? 9.606 -1.898 -6.943 1.00 96.19 173 TYR A CA 1
ATOM 1447 C C . TYR A 1 173 ? 10.466 -0.704 -7.389 1.00 96.19 173 TYR A C 1
ATOM 1449 O O . TYR A 1 173 ? 11.671 -0.832 -7.599 1.00 96.19 173 TYR A O 1
ATOM 1457 N N . CYS A 1 174 ? 9.851 0.471 -7.530 1.00 95.94 174 CYS A N 1
ATOM 1458 C CA . CYS A 1 174 ? 10.488 1.679 -8.046 1.00 95.94 174 CYS A CA 1
ATOM 1459 C C . CYS A 1 174 ? 11.107 2.583 -6.965 1.00 95.94 174 CYS A C 1
ATOM 1461 O O . CYS A 1 174 ? 11.504 3.698 -7.299 1.00 95.94 174 CYS A O 1
ATOM 1463 N N . LEU A 1 175 ? 11.246 2.132 -5.711 1.00 95.88 175 LEU A N 1
ATOM 1464 C CA . LEU A 1 175 ? 11.871 2.922 -4.636 1.00 95.88 175 LEU A CA 1
ATOM 1465 C C . LEU A 1 175 ? 13.262 3.431 -5.032 1.00 95.88 175 LEU A C 1
ATOM 1467 O O . LEU A 1 175 ? 13.543 4.619 -4.898 1.00 95.88 175 LEU A O 1
ATOM 1471 N N . ASP A 1 176 ? 14.094 2.563 -5.609 1.00 95.25 176 ASP A N 1
ATOM 1472 C CA . ASP A 1 176 ? 15.416 2.947 -6.117 1.00 95.25 176 ASP A CA 1
ATOM 1473 C C . ASP A 1 176 ? 15.323 4.104 -7.129 1.00 95.25 176 ASP A C 1
ATOM 1475 O O . ASP A 1 176 ? 16.015 5.114 -7.009 1.00 95.25 176 ASP A O 1
ATOM 1479 N N . ASP A 1 177 ? 14.405 4.006 -8.097 1.00 94.31 177 ASP A N 1
ATOM 1480 C CA . ASP A 1 177 ? 14.191 5.038 -9.117 1.00 94.31 177 ASP A CA 1
ATOM 1481 C C . ASP A 1 177 ? 13.651 6.362 -8.542 1.00 94.31 177 ASP A C 1
ATOM 1483 O O . ASP A 1 177 ? 1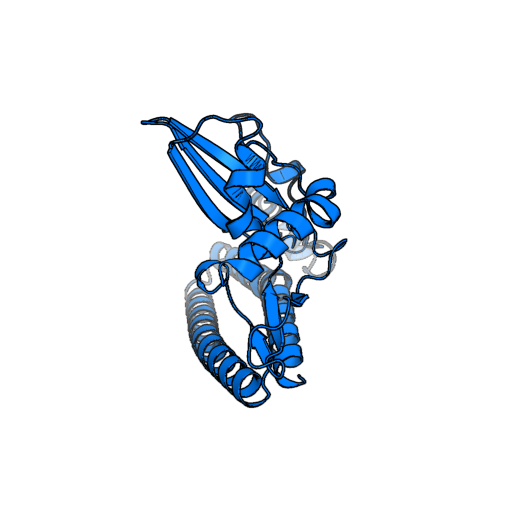3.849 7.412 -9.160 1.00 94.31 177 ASP A O 1
ATOM 1487 N N . ILE A 1 178 ? 12.994 6.323 -7.379 1.00 94.69 178 ILE A N 1
ATOM 1488 C CA . ILE A 1 178 ? 12.478 7.498 -6.667 1.00 94.69 178 ILE A CA 1
ATOM 1489 C C . ILE A 1 178 ? 13.600 8.206 -5.900 1.00 94.69 178 ILE A C 1
ATOM 1491 O O . ILE A 1 178 ? 13.748 9.423 -6.024 1.00 94.69 178 ILE A O 1
ATOM 1495 N N . PHE A 1 179 ? 14.395 7.464 -5.122 1.00 94.62 179 PHE A N 1
ATOM 1496 C CA . PHE A 1 179 ? 15.320 8.055 -4.149 1.00 94.62 179 PHE A CA 1
ATOM 1497 C C . PHE A 1 179 ? 16.749 8.245 -4.669 1.00 94.62 179 PHE A C 1
ATOM 1499 O O . PHE A 1 179 ? 17.415 9.181 -4.225 1.00 94.62 179 PHE A O 1
ATOM 1506 N N . LYS A 1 180 ? 17.229 7.451 -5.642 1.00 92.62 180 LYS A N 1
ATOM 1507 C CA . LYS A 1 180 ? 18.639 7.529 -6.102 1.00 92.62 180 LYS A CA 1
ATOM 1508 C C . LYS A 1 180 ? 19.055 8.871 -6.702 1.00 92.62 180 LYS A C 1
ATOM 1510 O O . LYS A 1 180 ? 20.239 9.138 -6.846 1.00 92.62 180 LYS A O 1
ATOM 1515 N N . GLY A 1 181 ? 18.092 9.694 -7.116 1.00 88.38 181 GLY A N 1
ATOM 1516 C CA . GLY A 1 181 ? 18.372 11.021 -7.667 1.00 88.38 181 GLY A CA 1
ATOM 1517 C C . GLY A 1 181 ? 18.725 12.070 -6.611 1.00 88.38 181 GLY A C 1
ATOM 1518 O O . GLY A 1 181 ? 19.232 13.126 -6.975 1.00 88.38 181 GLY A O 1
ATOM 1519 N N . PHE A 1 182 ? 18.431 11.805 -5.334 1.00 88.62 182 PHE A N 1
ATOM 1520 C CA . PHE A 1 182 ? 18.477 12.813 -4.270 1.00 88.62 182 PHE A CA 1
ATOM 1521 C C . PHE A 1 182 ? 19.140 12.322 -2.974 1.00 88.62 182 PHE A C 1
ATOM 1523 O O . PHE A 1 182 ? 19.519 13.148 -2.146 1.00 88.62 182 PHE A O 1
ATOM 1530 N N . PHE A 1 183 ? 19.278 11.007 -2.779 1.00 91.19 183 PHE A N 1
ATOM 1531 C CA . PHE A 1 183 ? 19.812 10.409 -1.555 1.00 91.19 183 PHE A CA 1
ATOM 1532 C C . PHE A 1 183 ? 20.836 9.326 -1.878 1.00 91.19 183 PHE A C 1
ATOM 1534 O O . PHE A 1 183 ? 20.602 8.503 -2.762 1.00 91.19 183 PHE A O 1
ATOM 1541 N N . ASP A 1 184 ? 21.915 9.285 -1.096 1.00 92.81 184 ASP A N 1
ATOM 1542 C CA . ASP A 1 184 ? 22.776 8.107 -1.000 1.00 92.81 184 ASP A CA 1
ATOM 1543 C C . ASP A 1 184 ? 22.228 7.178 0.090 1.00 92.81 184 ASP A C 1
ATOM 1545 O O . ASP A 1 184 ? 21.872 7.644 1.179 1.00 92.81 184 ASP A O 1
ATOM 1549 N N . TYR A 1 185 ? 22.203 5.878 -0.181 1.00 96.19 185 TYR A N 1
ATOM 1550 C CA . TYR A 1 185 ? 21.712 4.854 0.736 1.00 96.19 185 TYR A CA 1
ATOM 1551 C C . TYR A 1 185 ? 22.313 3.488 0.398 1.00 96.19 185 TYR A C 1
ATOM 1553 O O . TYR A 1 185 ? 22.678 3.224 -0.746 1.00 96.19 185 TYR A O 1
ATOM 1561 N N . ASP A 1 186 ? 22.359 2.619 1.401 1.00 95.56 186 ASP A N 1
ATOM 1562 C CA . ASP A 1 186 ? 22.749 1.215 1.279 1.00 95.56 186 ASP A CA 1
ATOM 1563 C C . ASP A 1 186 ? 21.520 0.321 1.068 1.00 95.56 186 ASP A C 1
ATOM 1565 O O . ASP A 1 186 ? 21.576 -0.667 0.336 1.00 95.56 186 ASP A O 1
ATOM 1569 N N . ALA A 1 187 ? 20.391 0.678 1.690 1.00 95.88 187 ALA A N 1
ATOM 1570 C CA . ALA A 1 187 ? 19.143 -0.065 1.585 1.00 95.88 187 ALA A CA 1
ATOM 1571 C C . ALA A 1 187 ? 17.915 0.849 1.682 1.00 95.88 187 ALA A C 1
ATOM 1573 O O . ALA A 1 187 ? 17.936 1.892 2.339 1.00 95.88 187 ALA A O 1
ATOM 1574 N N . LEU A 1 188 ? 16.833 0.409 1.036 1.00 96.56 188 LEU A N 1
ATOM 1575 C CA . LEU A 1 188 ? 15.507 1.013 1.114 1.00 96.56 188 LEU A CA 1
ATOM 1576 C C . LEU A 1 188 ? 14.494 -0.051 1.532 1.00 96.56 188 LEU A C 1
ATOM 1578 O O . LEU A 1 188 ? 14.335 -1.054 0.833 1.00 96.56 188 LEU A O 1
ATOM 1582 N N . ASN A 1 189 ? 13.763 0.201 2.614 1.00 95.56 189 ASN A N 1
ATOM 1583 C CA . ASN A 1 189 ? 12.610 -0.612 3.003 1.00 95.56 189 ASN A CA 1
ATOM 1584 C C . ASN A 1 189 ? 11.331 0.211 2.879 1.00 95.56 189 ASN A C 1
ATOM 1586 O O . ASN A 1 189 ? 11.359 1.427 3.027 1.00 95.56 189 ASN A O 1
ATOM 1590 N N . ALA A 1 190 ? 10.199 -0.441 2.617 1.00 94.44 190 ALA A N 1
ATOM 1591 C CA . ALA A 1 190 ? 8.908 0.236 2.574 1.00 94.44 190 ALA A CA 1
ATOM 1592 C C . ALA A 1 190 ? 7.836 -0.528 3.343 1.00 94.44 190 ALA A C 1
ATOM 1594 O O . ALA A 1 190 ? 7.688 -1.746 3.208 1.00 94.44 190 ALA A O 1
ATOM 1595 N N . TYR A 1 191 ? 7.021 0.219 4.074 1.00 93.44 191 TYR A N 1
ATOM 1596 C CA . TYR A 1 191 ? 5.955 -0.278 4.927 1.00 93.44 191 TYR A CA 1
ATOM 1597 C C . TYR A 1 191 ? 4.671 0.468 4.579 1.00 93.44 191 TYR A C 1
ATOM 1599 O O . TYR A 1 191 ? 4.679 1.685 4.426 1.00 93.44 191 TYR A O 1
ATOM 1607 N N . SER A 1 192 ? 3.568 -0.255 4.393 1.00 91.06 192 SER A N 1
ATOM 1608 C CA . SER A 1 192 ? 2.284 0.392 4.110 1.00 91.06 192 SER A CA 1
ATOM 1609 C C . SER A 1 192 ? 1.692 0.906 5.414 1.00 91.06 192 SER A C 1
ATOM 1611 O O . SER A 1 192 ? 1.665 0.178 6.403 1.00 91.06 192 SER A O 1
ATOM 1613 N N . MET A 1 193 ? 1.196 2.136 5.397 1.00 87.12 193 MET A N 1
ATOM 1614 C CA . MET A 1 193 ? 0.469 2.743 6.501 1.00 87.12 193 MET A CA 1
ATOM 1615 C C . MET A 1 193 ? -0.812 3.394 5.978 1.00 87.12 193 MET A C 1
ATOM 1617 O O . MET A 1 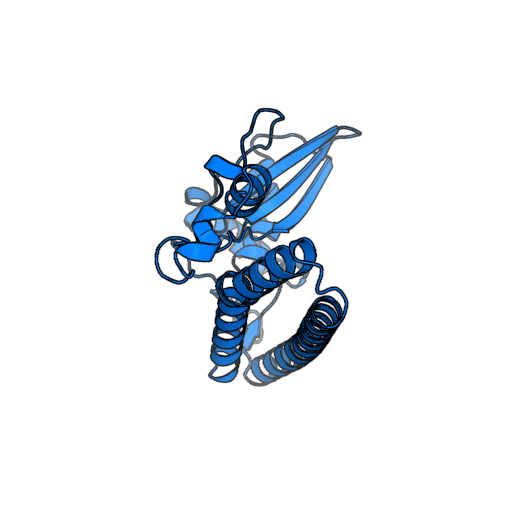193 ? -0.851 3.924 4.867 1.00 87.12 193 MET A O 1
ATOM 1621 N N . LYS A 1 194 ? -1.864 3.360 6.786 1.00 85.25 194 LYS A N 1
ATOM 1622 C CA . LYS A 1 194 ? -3.104 4.099 6.558 1.00 85.25 194 LYS A CA 1
ATOM 1623 C C . LYS A 1 194 ? -3.429 4.807 7.863 1.00 85.25 194 LYS A C 1
ATOM 1625 O O . LYS A 1 194 ? -3.369 4.183 8.921 1.00 85.25 194 LYS A O 1
ATOM 1630 N N . MET A 1 195 ? -3.717 6.098 7.781 1.00 79.81 195 MET A N 1
ATOM 1631 C CA . MET A 1 195 ? -4.213 6.858 8.919 1.00 79.81 195 MET A CA 1
ATOM 1632 C C . MET A 1 195 ? -5.722 6.987 8.777 1.00 79.81 195 MET A C 1
ATOM 1634 O O . MET A 1 195 ? -6.221 7.272 7.688 1.00 79.81 195 MET A O 1
ATOM 1638 N N . THR A 1 196 ? -6.415 6.776 9.886 1.00 74.19 196 THR A N 1
ATOM 1639 C CA . THR A 1 196 ? -7.861 6.906 9.972 1.00 74.19 196 THR A CA 1
ATOM 1640 C C . THR A 1 196 ? -8.160 7.799 11.163 1.00 74.19 196 THR A C 1
ATOM 1642 O O . THR A 1 196 ? -7.702 7.492 12.266 1.00 74.19 196 THR A O 1
ATOM 1645 N N . ARG A 1 197 ? -8.875 8.903 10.954 1.00 70.44 197 ARG A N 1
ATOM 1646 C CA . ARG A 1 197 ? -9.378 9.734 12.052 1.00 70.44 197 ARG A CA 1
ATOM 1647 C C . ARG A 1 197 ? -10.749 9.237 12.485 1.00 70.44 197 ARG A C 1
ATOM 1649 O O . ARG A 1 197 ? -11.567 8.826 11.659 1.00 70.44 197 ARG A O 1
ATOM 1656 N N . ASP A 1 198 ? -10.982 9.260 13.792 1.00 66.94 198 ASP A N 1
ATOM 1657 C CA . ASP A 1 198 ? -12.305 8.988 14.340 1.00 66.94 198 ASP A CA 1
ATOM 1658 C C . ASP A 1 198 ? -13.276 10.074 13.860 1.00 66.94 198 ASP A C 1
ATOM 1660 O O . ASP A 1 198 ? -12.897 11.237 13.705 1.00 66.94 198 ASP A O 1
ATOM 1664 N N . ALA A 1 199 ? -14.536 9.703 13.617 1.00 59.81 199 ALA A N 1
ATOM 1665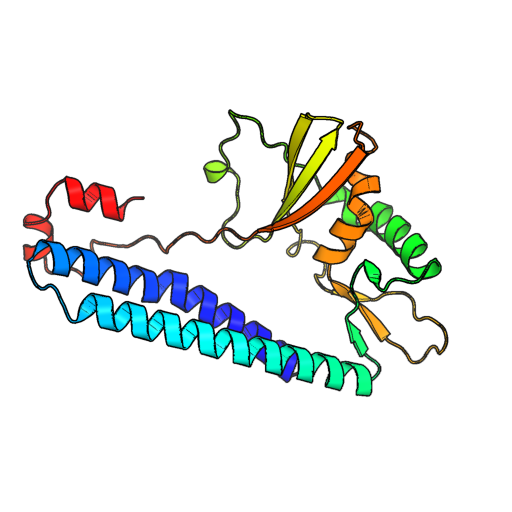 C CA . ALA A 1 199 ? -15.544 10.686 13.243 1.00 59.81 199 ALA A CA 1
ATOM 1666 C C . ALA A 1 199 ? -15.700 11.727 14.366 1.00 59.81 199 ALA A C 1
ATOM 1668 O O . ALA A 1 199 ? -15.824 11.353 15.546 1.00 59.81 199 ALA A O 1
ATOM 1669 N N . GLU A 1 200 ? -15.704 13.013 13.991 1.00 54.62 200 GLU A N 1
ATOM 1670 C CA . GLU A 1 200 ? -16.009 14.110 14.911 1.00 54.62 200 GLU A CA 1
ATOM 1671 C C . GLU A 1 200 ? -17.344 13.821 15.599 1.00 54.62 200 GLU A C 1
ATOM 1673 O O . GLU A 1 200 ? -18.339 13.452 14.972 1.00 54.62 200 GLU A O 1
ATOM 1678 N N . TYR A 1 201 ? -17.335 13.902 16.925 1.00 47.50 201 TYR A N 1
ATOM 1679 C CA . TYR A 1 201 ? -18.522 13.667 17.724 1.00 47.50 201 TYR A CA 1
ATOM 1680 C C . TYR A 1 201 ? -19.293 14.977 17.836 1.00 47.50 201 TYR A C 1
ATOM 1682 O O . TYR A 1 201 ? -18.848 15.891 18.531 1.00 47.50 201 TYR A O 1
ATOM 1690 N N . ASP A 1 202 ? -20.469 15.054 17.215 1.00 46.12 202 ASP A N 1
ATOM 1691 C CA . ASP A 1 202 ? -21.442 16.102 17.527 1.00 46.12 202 ASP A CA 1
ATOM 1692 C C . ASP A 1 202 ? -22.075 15.794 18.896 1.00 46.12 202 ASP A C 1
ATOM 1694 O O . ASP A 1 202 ? -23.206 15.322 19.027 1.00 46.12 202 ASP A O 1
ATOM 1698 N N . LEU A 1 203 ? -21.296 16.063 19.950 1.00 47.12 203 LEU A N 1
ATOM 1699 C CA . LEU A 1 203 ? -21.654 15.954 21.373 1.00 47.12 203 LEU A CA 1
ATOM 1700 C C . LEU A 1 203 ? -23.000 16.619 21.694 1.00 47.12 203 LEU A C 1
ATOM 1702 O O . LEU A 1 203 ? -23.655 16.265 22.671 1.00 47.12 203 LEU A O 1
ATOM 1706 N N . VAL A 1 204 ? -23.389 17.603 20.885 1.00 45.28 204 VAL A N 1
ATOM 1707 C CA . VAL A 1 204 ? -24.505 18.506 21.149 1.00 45.28 204 VAL A CA 1
ATOM 1708 C C . VAL A 1 204 ? -25.863 17.843 20.919 1.00 45.28 204 VAL A C 1
ATOM 1710 O O . VAL A 1 204 ? -26.830 18.242 21.563 1.00 45.28 204 VAL A O 1
ATOM 1713 N N . HIS A 1 205 ? -25.963 16.837 20.041 1.00 46.03 205 HIS A N 1
ATOM 1714 C CA . HIS A 1 205 ? -27.277 16.420 19.543 1.00 46.03 205 HIS A CA 1
ATOM 1715 C C . HIS A 1 205 ? -27.870 15.153 20.182 1.00 46.03 205 HIS A C 1
ATOM 1717 O O . HIS A 1 205 ? -29.091 14.993 20.134 1.00 46.03 205 HIS A O 1
ATOM 1723 N N . GLU A 1 206 ? -27.056 14.289 20.806 1.00 46.47 206 GLU A N 1
ATOM 1724 C CA . GLU A 1 206 ? -27.507 12.970 21.303 1.00 46.47 206 GLU A CA 1
ATOM 1725 C C . GLU A 1 206 ? -27.347 12.730 22.818 1.00 46.47 206 GLU A C 1
ATOM 1727 O O . GLU A 1 206 ? -27.820 11.712 23.324 1.00 46.47 206 GLU A O 1
ATOM 1732 N N . MET A 1 207 ? -26.725 13.642 23.575 1.00 46.03 207 MET A N 1
ATOM 1733 C CA . MET A 1 207 ? -26.609 13.508 25.036 1.00 46.03 207 MET A CA 1
ATOM 1734 C C . MET A 1 207 ? -27.706 14.304 25.755 1.00 46.03 207 MET A C 1
ATOM 1736 O O . MET A 1 207 ? -27.921 15.480 25.465 1.00 46.03 207 MET A O 1
ATOM 1740 N N . GLU A 1 208 ? -28.389 13.673 26.719 1.00 52.28 208 GLU A N 1
ATOM 1741 C CA . GLU A 1 208 ? -29.337 14.350 27.612 1.00 52.28 208 GLU A CA 1
ATOM 1742 C C . GLU A 1 208 ? -28.661 15.572 28.260 1.00 52.28 208 GLU A C 1
ATOM 1744 O O . GLU A 1 208 ? -27.554 15.470 28.789 1.00 52.28 208 GLU A O 1
ATOM 1749 N N . ALA A 1 209 ? -29.320 16.736 28.223 1.00 53.50 209 ALA A N 1
ATOM 1750 C CA . ALA A 1 209 ? -28.762 18.018 28.673 1.00 53.50 209 ALA A CA 1
ATOM 1751 C C . ALA A 1 209 ? -28.206 17.985 30.114 1.00 53.50 209 ALA A C 1
ATOM 1753 O O . ALA A 1 209 ? -27.226 18.664 30.416 1.00 53.50 209 ALA A O 1
ATOM 1754 N N . SER A 1 210 ? -28.777 17.138 30.975 1.00 51.50 210 SER A N 1
ATOM 1755 C CA . SER A 1 210 ? -28.315 16.897 32.348 1.00 51.50 210 SER A CA 1
ATOM 1756 C C . SER A 1 210 ? -26.920 16.266 32.414 1.00 51.50 210 SER A C 1
ATOM 1758 O O . SER A 1 210 ? -26.140 16.568 33.315 1.00 51.50 210 SER A O 1
ATOM 1760 N N . LEU A 1 211 ? -26.580 15.406 31.451 1.00 50.72 211 LEU A N 1
ATOM 1761 C CA . LEU A 1 211 ? -25.298 14.716 31.375 1.00 50.72 211 LEU A CA 1
ATOM 1762 C C . LEU A 1 211 ? -24.187 15.688 30.966 1.00 50.72 211 LEU A C 1
ATOM 1764 O O . LEU A 1 211 ? 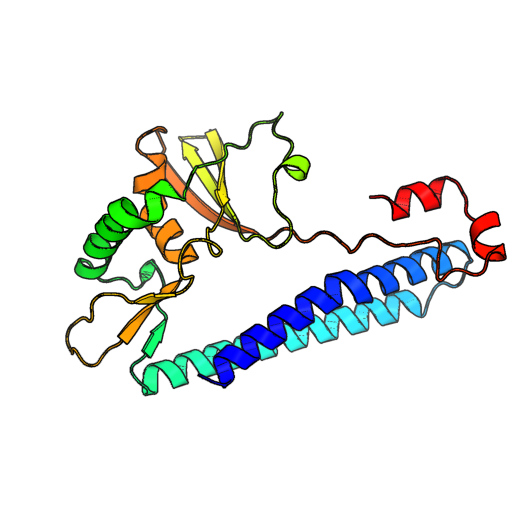-23.077 15.597 31.477 1.00 50.72 211 LEU A O 1
ATOM 1768 N N . MET A 1 212 ? -24.503 16.654 30.099 1.00 56.94 212 MET A N 1
ATOM 1769 C CA . MET A 1 212 ? -23.556 17.647 29.586 1.00 56.94 212 MET A CA 1
ATOM 1770 C C . MET A 1 212 ? -23.150 18.686 30.648 1.00 56.94 212 MET A C 1
ATOM 1772 O O . MET A 1 212 ? -21.998 19.124 30.670 1.00 56.94 212 MET A O 1
ATOM 1776 N N . GLU A 1 213 ? -24.065 19.040 31.560 1.00 57.09 213 GLU A N 1
ATOM 1777 C CA . 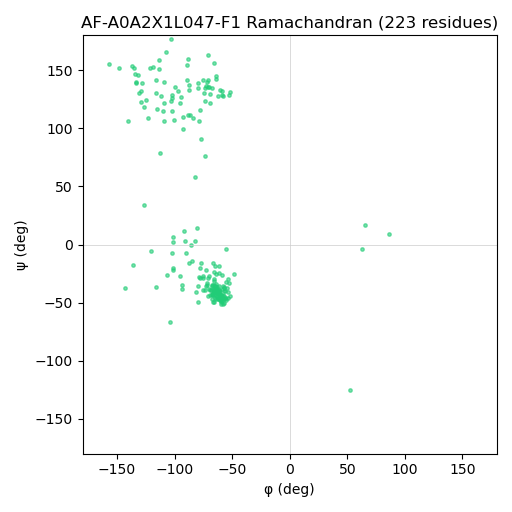GLU A 1 213 ? -23.784 19.927 32.702 1.00 57.09 213 GLU A CA 1
ATOM 1778 C C . GLU A 1 213 ? -22.880 19.277 33.764 1.00 57.09 213 GLU A C 1
ATOM 1780 O O . GLU A 1 213 ? -22.138 19.980 34.448 1.00 57.09 213 GLU A O 1
ATOM 1785 N N . LEU A 1 214 ? -22.896 17.944 33.881 1.00 54.44 214 LEU A N 1
ATOM 1786 C CA . LEU A 1 214 ? -22.130 17.185 34.881 1.00 54.44 214 LEU A CA 1
ATOM 1787 C C . LEU A 1 214 ? -20.723 16.764 34.413 1.00 54.44 214 LEU A C 1
ATOM 1789 O O . LEU A 1 214 ? -19.942 16.247 35.214 1.00 54.44 214 LEU A O 1
ATOM 1793 N N . MET A 1 215 ? -20.369 16.970 33.140 1.00 53.34 215 MET A N 1
ATOM 1794 C CA . MET A 1 215 ? -19.064 16.559 32.607 1.00 53.34 215 MET A CA 1
ATOM 1795 C C . MET A 1 215 ? -17.925 17.465 33.092 1.00 53.34 215 MET A C 1
ATOM 1797 O O . MET A 1 215 ? -17.911 18.674 32.847 1.00 53.34 215 MET A O 1
ATOM 1801 N N . SER A 1 216 ? -16.917 16.852 33.719 1.00 56.66 216 SER A N 1
ATOM 1802 C CA . SER A 1 216 ? -15.690 17.525 34.153 1.00 56.66 216 SER A CA 1
ATOM 1803 C C . SER A 1 216 ? -14.856 18.031 32.962 1.00 56.66 216 SER A C 1
ATOM 1805 O O . SER A 1 216 ? -14.935 17.515 31.844 1.00 56.66 216 SER A O 1
ATOM 1807 N N . SER A 1 217 ? -14.010 19.041 33.191 1.00 53.41 217 SER A N 1
ATOM 1808 C CA . SER A 1 217 ? -13.100 19.585 32.168 1.00 53.41 217 SER A CA 1
ATOM 1809 C C . SER A 1 217 ? -12.134 18.536 31.597 1.00 53.41 217 SER A C 1
ATOM 1811 O O . SER A 1 217 ? -11.716 18.652 30.448 1.00 53.41 217 SER A O 1
ATOM 1813 N N . SER A 1 218 ? -11.819 17.497 32.373 1.00 45.75 218 SER A N 1
ATOM 1814 C CA . SER A 1 218 ? -10.932 16.394 31.989 1.00 45.75 218 SER A CA 1
ATOM 1815 C C . SER A 1 218 ? -11.553 15.487 30.919 1.00 45.75 218 SER A C 1
ATOM 1817 O O . SER A 1 218 ? -10.863 15.096 29.979 1.00 45.75 218 SER A O 1
ATOM 1819 N N . LEU A 1 219 ? -12.864 15.221 30.998 1.00 51.16 219 LEU A N 1
ATOM 1820 C CA . LEU A 1 219 ? -13.599 14.461 29.978 1.00 51.16 219 LEU A CA 1
ATOM 1821 C C . LEU A 1 219 ? -13.658 15.220 28.652 1.00 51.16 219 LEU A C 1
ATOM 1823 O O . LEU A 1 219 ? -13.422 14.633 27.602 1.00 51.16 219 LEU A O 1
ATOM 1827 N N . LYS A 1 220 ? -13.909 16.536 28.689 1.00 56.09 220 LYS A N 1
ATOM 1828 C CA . LYS A 1 220 ? -13.951 17.369 27.472 1.00 56.09 220 LYS A CA 1
ATOM 1829 C C . LYS A 1 220 ? -12.637 17.313 26.683 1.00 56.09 220 LYS A C 1
ATOM 1831 O O . LYS A 1 220 ? -12.672 17.302 25.460 1.00 56.09 220 LYS A O 1
ATOM 1836 N N . ALA A 1 221 ? -11.496 17.227 27.368 1.00 52.31 221 ALA A N 1
ATOM 1837 C CA . ALA A 1 221 ? -10.194 17.062 26.723 1.00 52.31 221 ALA A CA 1
ATOM 1838 C C . ALA A 1 221 ? -9.992 15.654 26.128 1.00 52.31 221 ALA A C 1
ATOM 1840 O O . ALA A 1 221 ? -9.387 15.528 25.072 1.00 52.31 221 ALA A O 1
ATOM 1841 N N . ALA A 1 222 ? -10.531 14.606 26.760 1.00 47.72 222 ALA A N 1
ATOM 1842 C CA . ALA A 1 222 ? -10.432 13.228 26.271 1.00 47.72 222 ALA A CA 1
ATOM 1843 C C . ALA A 1 222 ? -11.314 12.932 25.038 1.00 47.72 222 ALA A C 1
ATOM 1845 O O . ALA A 1 222 ? -11.024 11.986 24.311 1.00 47.72 222 ALA A O 1
ATOM 1846 N N . PHE A 1 223 ? -12.372 13.718 24.793 1.00 44.62 223 PHE A N 1
ATOM 1847 C CA . PHE A 1 223 ? -13.228 13.593 23.599 1.00 44.62 223 PHE A CA 1
ATOM 1848 C C . PHE A 1 223 ? -12.741 14.392 22.383 1.00 44.62 223 PHE A C 1
ATOM 1850 O O . PHE A 1 223 ? -13.210 14.128 21.279 1.00 44.62 223 PHE A O 1
ATOM 1857 N N . ASN A 1 224 ? -11.828 15.348 22.583 1.00 39.72 224 ASN A N 1
ATOM 1858 C CA . ASN A 1 224 ? -11.336 16.265 21.547 1.00 39.72 224 ASN A CA 1
ATOM 1859 C C . ASN A 1 224 ? -9.950 15.883 20.984 1.00 39.72 224 ASN A C 1
ATOM 1861 O O . ASN A 1 224 ? -9.381 16.666 20.223 1.00 39.72 224 ASN A O 1
ATOM 1865 N N . CYS A 1 225 ? -9.403 14.727 21.373 1.00 35.59 225 CYS A N 1
ATOM 1866 C CA . CYS A 1 225 ? -8.138 14.181 20.871 1.00 35.59 225 CYS A CA 1
ATOM 1867 C C . CYS A 1 225 ? -8.375 13.022 19.902 1.00 35.59 225 CYS A C 1
ATOM 1869 O O . CYS A 1 225 ? -9.264 12.190 20.195 1.00 35.59 225 CYS A O 1
#

pLDDT: mean 81.1, std 14.77, range [35.59, 96.69]

Mean predicted aligned error: 10.39 Å

Sequence (225 aa):
MKGCVFLGIYSNNLDEFYKVRFAELKRRIIISEEQGSNSHSRHLLGKIQSRVLKADQEFDGLYNELLLEMARNQIFLINERQLSVNQQNWLRHYFKQYLRQHITPILINPDTDLVQFLKDDYTYLAVEIIRGDTIRYALLEIPSDKVPRFVNLPPEAPRRRKPMILLDNILRYCLDDIFKGFFDYDALNAYSMKMTRDAEYDLVHEMEASLMELMSSSLKAAFNC

InterPro domains:
  IPR003414 Polyphosphate kinase [PTHR30218] (6-220)
  IPR024953 Polyphosphate kinase middle domain [PF02503] (87-220)
  IPR025198 Polyphosphate kinase N-terminal domain [PF13089] (6-77)
  IPR036830 Polyphosphate kinase middle domain superfamily [G3DSA:3.30.1840.10] (78-222)
  IPR036832 Polyphosphate kinase N-terminal domain superfamily [SSF140356] (6-73)

Radius of gyration: 22.74 Å; Cα contacts (8 Å, |Δi|>4): 211; chains: 1; bounding box: 55×40×63 Å

Secondary structure (DSSP, 8-state):
-HHHHHHHHHHHHHHHIIIIIIHHHHHHHHHHHHTT--SHHHHHHHHHHHHHHHHHHHHHHHHHHHHHHHHHTTEEEE-GGG--HHHHHHHHHHIIIIIGGG---EEE-TT--HHHHPPTT-EEEEEEEEETTEEEEEEEE--TTTS-SEEEPPPPSSTT-EEEEEHHHHHHHTHHHHHTTT---SEEEEEEEE--PPPP--HHHHS-HHHHHT--HHHHHHH--

Solvent-accessible surface area (backbone atoms only — not comparable to full-atom values): 13148 Å² total; per-residue (Å²): 109,71,65,62,52,49,52,54,51,50,52,52,51,51,53,50,41,48,30,48,57,47,46,52,50,52,51,55,42,55,57,36,47,78,72,66,60,80,62,68,60,65,55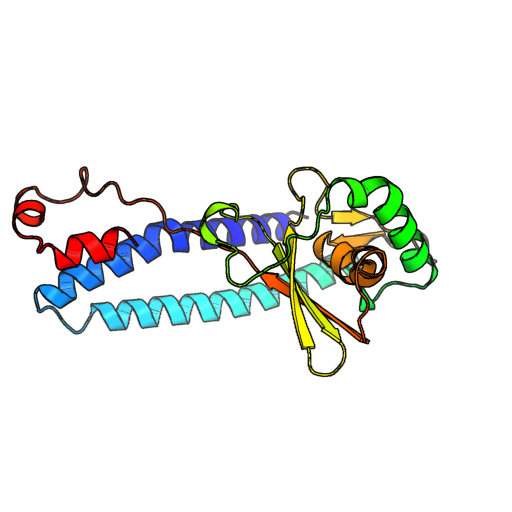,48,52,54,52,51,52,54,50,50,56,51,51,50,55,52,46,54,52,52,50,53,51,49,51,53,54,34,43,75,72,34,34,38,85,47,53,61,89,71,54,49,76,66,49,48,56,49,47,56,52,48,37,65,75,69,45,46,90,68,54,63,80,43,71,60,50,96,87,53,64,60,80,80,71,59,56,71,73,41,46,30,35,44,31,41,42,28,39,89,96,46,76,47,46,30,36,33,64,58,55,61,90,82,42,70,51,68,41,78,49,81,56,52,91,63,76,75,40,45,36,29,31,44,46,72,34,52,51,63,64,39,44,62,78,66,42,63,84,81,49,87,61,78,47,77,49,77,42,83,46,70,49,77,69,67,60,83,75,70,68,80,80,81,55,61,70,73,60,66,75,69,60,53,76,69,55,60,54,66,73,75,108

Nearest PDB structures (foldseek):
  1xdo-assembly1_A  TM=9.603E-01  e=1.078E-35  Escherichia coli
  2o8r-assembly1_A  TM=8.279E-01  e=3.549E-11  Porphyromonas gingivalis
  2o8r-assembly1_B  TM=7.525E-01  e=1.168E-10  Porphyromonas gingivalis

Foldseek 3Di:
DVLVVVLVVVVVVVLVCVQAVVLVLVLVVVLCVVVPNPDVSVVVVVVVVVVVVVVVVVSVVSVVVVQVVCVVVLEHADFLVPDDPVLLVVLLVCCVPPPVVVWDKAWDDPPDDCPPPDDAFWKKKWKWFAAPPDTTIIIITQPVVRDPQKDWTCDDPVNSHTYIYGSVRSCVSCVCVRPVVPDDGPDMDIDMDHDHHRPQDPPPPPDDPVSVVPDDPVSVVVNVD